Protein AF-A0A0G0R8H6-F1 (afdb_monomer_lite)

Sequence (328 aa):
MFNKKVIGTIIGGLLAAGTLPVVPQEMELLFSYSRPCVIQESGATTTIPSPNEYQPTQCSPDGNAYISVFKDSNGNKVYVEISEERYKLMGEEGGYKLNPSKNEYQTLFEAFVLEANALSVTGSTGATSGGAATSLTYSHTTASGDDLVVVEIGADTVTGITFNGAAFTEAISTVTTFRSGIWYKISPFIGTANVVVSQSSTWAITSGATNYSGADITTPIGVTAVAEASEDITLNGTTAGNIITAVARNANSATTLSFGVGQTERWNQNSAGTGQNRSGGSTKAAGGNITMDQTFSLNDNPSAAGAEIKAAAAVAVPQKPTPILEFN

pLDDT: mean 81.76, std 20.52, range [24.73, 98.88]

Radius of gyration: 28.15 Å; chains: 1; bounding box: 64×44×81 Å

Structure (mmCIF, N/CA/C/O backbone):
data_AF-A0A0G0R8H6-F1
#
_entry.id   AF-A0A0G0R8H6-F1
#
loop_
_atom_site.group_PDB
_atom_site.id
_atom_site.type_symbol
_atom_site.label_atom_id
_atom_site.label_alt_id
_atom_site.label_comp_id
_atom_site.label_asym_id
_atom_site.label_entity_id
_atom_site.label_seq_id
_atom_site.pdbx_PDB_ins_code
_atom_site.Cartn_x
_atom_site.Cartn_y
_atom_site.Cartn_z
_atom_site.occupancy
_atom_site.B_iso_or_equiv
_atom_site.auth_seq_id
_atom_site.auth_comp_id
_atom_site.auth_asym_id
_atom_site.auth_atom_id
_atom_site.pdbx_PDB_model_num
ATOM 1 N N . MET A 1 1 ? -22.116 21.290 56.785 1.00 36.56 1 MET A N 1
ATOM 2 C CA . MET A 1 1 ? -22.761 20.502 55.716 1.00 36.56 1 MET A CA 1
ATOM 3 C C . MET A 1 1 ? -21.705 20.226 54.663 1.00 36.56 1 MET A C 1
ATOM 5 O O . MET A 1 1 ? -21.280 21.159 54.000 1.00 36.56 1 MET A O 1
ATOM 9 N N . PHE A 1 2 ? -21.188 18.998 54.608 1.00 27.25 2 PHE A N 1
ATOM 10 C CA . PHE A 1 2 ? -20.224 18.583 53.589 1.00 27.25 2 PHE A CA 1
ATOM 11 C C . PHE A 1 2 ? -21.007 18.003 52.409 1.00 27.25 2 PHE A C 1
ATOM 13 O O . PHE A 1 2 ? -21.573 16.921 52.539 1.00 27.25 2 PHE A O 1
ATOM 20 N N . ASN A 1 3 ? -21.048 18.711 51.279 1.00 24.73 3 ASN A N 1
ATOM 21 C CA . ASN A 1 3 ? -21.517 18.129 50.023 1.00 24.73 3 ASN A CA 1
ATOM 22 C C . ASN A 1 3 ? -20.402 17.234 49.479 1.00 24.73 3 ASN A C 1
ATOM 24 O O . ASN A 1 3 ? -19.399 17.717 48.953 1.00 24.73 3 ASN A O 1
ATOM 28 N N . LYS A 1 4 ? -20.555 15.922 49.669 1.00 30.25 4 LYS A N 1
ATOM 29 C CA . LYS A 1 4 ? -19.721 14.917 49.011 1.00 30.25 4 LYS A CA 1
ATOM 30 C C . LYS A 1 4 ? -20.176 14.820 47.553 1.00 30.25 4 LYS A C 1
ATOM 32 O O . LYS A 1 4 ? -21.307 14.441 47.277 1.00 30.25 4 LYS A O 1
ATOM 37 N N . LYS A 1 5 ? -19.283 15.220 46.653 1.00 33.25 5 LYS A N 1
ATOM 38 C CA . LYS A 1 5 ? -19.429 15.202 45.196 1.00 33.25 5 LYS A CA 1
ATOM 39 C C . LYS A 1 5 ? -19.056 13.802 44.690 1.00 33.25 5 LYS A C 1
ATOM 41 O O . LYS A 1 5 ? -17.964 13.334 45.015 1.00 33.25 5 LYS A O 1
ATOM 46 N N . VAL A 1 6 ? -19.949 13.123 43.969 1.00 35.47 6 VAL A N 1
ATOM 47 C CA . VAL A 1 6 ? -19.752 11.734 43.509 1.00 35.47 6 VAL A CA 1
ATOM 48 C C . VAL A 1 6 ? -19.461 11.735 42.010 1.00 35.47 6 VAL A C 1
ATOM 50 O O . VAL A 1 6 ? -20.290 12.154 41.212 1.00 35.47 6 VAL A O 1
ATOM 53 N N . ILE A 1 7 ? -18.269 11.267 41.637 1.00 32.47 7 ILE A N 1
ATOM 54 C CA . ILE A 1 7 ? -17.819 11.113 40.249 1.00 32.47 7 ILE A CA 1
ATOM 55 C C . ILE A 1 7 ? -18.012 9.642 39.866 1.00 32.47 7 ILE A C 1
ATOM 57 O O . ILE A 1 7 ? -17.352 8.773 40.434 1.00 32.47 7 ILE A O 1
ATOM 61 N N . GLY A 1 8 ? -18.898 9.350 38.913 1.00 37.84 8 GLY A N 1
ATOM 62 C CA . GLY A 1 8 ? -18.980 8.024 38.295 1.00 37.84 8 GLY A CA 1
ATOM 63 C C . GLY A 1 8 ? -17.829 7.822 37.306 1.00 37.84 8 GLY A C 1
ATOM 64 O O . GLY A 1 8 ? -17.608 8.668 36.443 1.00 37.84 8 GLY A O 1
ATOM 65 N N . THR A 1 9 ? -17.091 6.719 37.428 1.00 36.50 9 THR A N 1
ATOM 66 C CA . THR A 1 9 ? -16.051 6.307 36.471 1.00 36.50 9 THR A CA 1
ATOM 67 C C . THR A 1 9 ? -16.547 5.066 35.732 1.00 36.50 9 THR A C 1
ATOM 69 O O . THR A 1 9 ? -16.901 4.090 36.381 1.00 36.50 9 THR A O 1
ATOM 72 N N . ILE A 1 10 ? -16.579 5.089 34.396 1.00 42.50 10 ILE A N 1
ATOM 73 C CA . ILE A 1 10 ? -16.875 3.905 33.571 1.00 42.50 10 ILE A CA 1
ATOM 74 C C . ILE A 1 10 ? -15.579 3.473 32.881 1.00 42.50 10 ILE A C 1
ATOM 76 O O . ILE A 1 10 ? -14.916 4.295 32.245 1.00 42.50 10 ILE A O 1
ATOM 80 N N . ILE A 1 11 ? -15.219 2.193 33.012 1.00 42.12 11 ILE A N 1
ATOM 81 C CA . ILE A 1 11 ? -14.044 1.574 32.383 1.00 42.12 11 ILE A CA 1
ATOM 82 C C . ILE A 1 11 ? -14.543 0.476 31.436 1.00 42.12 11 ILE A C 1
ATOM 84 O O . ILE A 1 11 ? -15.304 -0.401 31.835 1.00 42.12 11 ILE A O 1
ATOM 88 N N . GLY A 1 12 ? -14.158 0.559 30.159 1.00 38.88 12 GLY A N 1
ATOM 89 C CA . GLY A 1 12 ? -14.636 -0.341 29.107 1.00 38.88 12 GLY A CA 1
ATOM 90 C C . GLY A 1 12 ? -14.111 -1.771 29.261 1.00 38.88 12 GLY A C 1
ATOM 91 O O . GLY A 1 12 ? -12.902 -1.992 29.272 1.00 38.88 12 GLY A O 1
ATOM 92 N N . GLY A 1 13 ? -15.025 -2.739 29.341 1.00 36.59 13 GLY A N 1
ATOM 93 C CA . GLY A 1 13 ? -14.719 -4.162 29.201 1.00 36.59 13 GLY A CA 1
ATOM 94 C C . GLY A 1 13 ? -14.459 -4.552 27.741 1.00 36.59 13 GLY A C 1
ATOM 95 O O . GLY A 1 13 ? -15.051 -3.996 26.817 1.00 36.59 13 GLY A O 1
ATOM 96 N N . LEU A 1 14 ? -13.563 -5.521 27.545 1.00 35.56 14 LEU A N 1
ATOM 97 C CA . LEU A 1 14 ? -13.155 -6.062 26.248 1.00 35.56 14 LEU A CA 1
ATOM 98 C C . LEU A 1 14 ? -14.357 -6.719 25.533 1.00 35.56 14 LEU A C 1
ATOM 100 O O . LEU A 1 14 ? -14.879 -7.731 25.999 1.00 35.56 14 LEU A O 1
ATOM 104 N N . LEU A 1 15 ? -14.803 -6.151 24.409 1.00 40.47 15 LEU A N 1
ATOM 105 C CA . LEU A 1 15 ? -15.852 -6.739 23.569 1.00 40.47 15 LEU A CA 1
ATOM 106 C C . LEU A 1 15 ? -15.267 -7.864 22.703 1.00 40.47 15 LEU A C 1
ATOM 108 O O . LEU A 1 15 ? -14.222 -7.699 22.073 1.00 40.47 15 LEU A O 1
ATOM 112 N N . ALA A 1 16 ? -15.953 -9.008 22.661 1.00 35.75 16 ALA A N 1
ATOM 113 C CA . ALA A 1 16 ? -15.611 -10.113 21.772 1.00 35.75 16 ALA A CA 1
ATOM 114 C C . ALA A 1 16 ? -15.763 -9.682 20.302 1.00 35.75 16 ALA A C 1
ATOM 116 O O . ALA A 1 16 ? -16.779 -9.107 19.910 1.00 35.75 16 ALA A O 1
ATOM 117 N N . ALA A 1 17 ? -14.745 -9.964 19.489 1.00 32.03 17 ALA A N 1
ATOM 118 C CA . ALA A 1 17 ? -14.740 -9.666 18.062 1.00 32.03 17 ALA A CA 1
ATOM 119 C C . ALA A 1 17 ? -15.884 -10.412 17.351 1.00 32.03 17 ALA A C 1
ATOM 121 O O . ALA A 1 17 ? -15.926 -11.641 17.376 1.00 32.03 17 ALA A O 1
ATOM 122 N N . GLY A 1 18 ? -16.806 -9.691 16.705 1.00 32.75 18 GLY A N 1
ATOM 123 C CA . GLY A 1 18 ? -17.808 -10.337 15.850 1.00 32.75 18 GLY A CA 1
ATOM 124 C C . GLY A 1 18 ? -18.908 -9.440 15.297 1.00 32.75 18 GLY A C 1
ATOM 125 O O . GLY A 1 18 ? -19.238 -9.553 14.123 1.00 32.75 18 GLY A O 1
ATOM 126 N N . THR A 1 19 ? -19.444 -8.509 16.080 1.00 35.6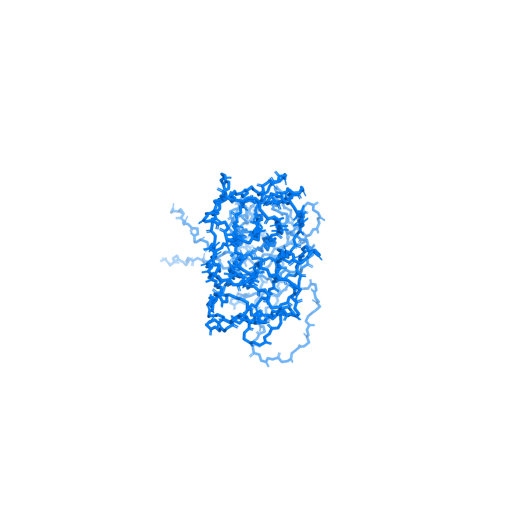6 19 THR A N 1
ATOM 127 C CA . THR A 1 19 ? -20.478 -7.568 15.619 1.00 35.66 19 THR A CA 1
ATOM 128 C C . THR A 1 19 ? -20.391 -6.294 16.447 1.00 35.66 19 THR A C 1
ATOM 130 O O . THR A 1 19 ? -20.416 -6.360 17.675 1.00 35.66 19 THR A O 1
ATOM 133 N N . LEU A 1 20 ? -20.251 -5.144 15.781 1.00 42.16 20 LEU A N 1
ATOM 134 C CA . LEU A 1 20 ? -20.192 -3.830 16.426 1.00 42.16 20 LEU A CA 1
ATOM 135 C C . LEU A 1 20 ? -21.445 -3.605 17.297 1.00 42.16 20 LEU A C 1
ATOM 137 O O . LEU A 1 20 ? -22.536 -3.991 16.867 1.00 42.16 20 LEU A O 1
ATOM 141 N N . PRO A 1 21 ? -21.342 -2.944 18.465 1.00 40.75 21 PRO A N 1
ATOM 142 C CA . PRO A 1 21 ? -22.521 -2.399 19.117 1.00 40.75 21 PRO A CA 1
ATOM 143 C C . PRO A 1 21 ? -23.105 -1.334 18.182 1.00 40.75 21 PRO A C 1
ATOM 145 O O . PRO A 1 21 ? -22.504 -0.286 17.952 1.00 40.75 21 PRO A O 1
ATOM 148 N N . VAL A 1 22 ? -24.260 -1.633 17.585 1.00 41.75 22 VAL A N 1
ATOM 149 C CA . VAL A 1 22 ? -25.093 -0.627 16.918 1.00 41.75 22 VAL A CA 1
ATOM 150 C C . VAL A 1 22 ? -25.291 0.491 17.933 1.00 41.75 22 VAL A C 1
ATOM 152 O O . VAL A 1 22 ? -25.641 0.184 19.062 1.00 41.75 22 VAL A O 1
ATOM 155 N N . VAL A 1 23 ? -25.051 1.758 17.581 1.00 47.84 23 VAL A N 1
ATOM 156 C CA . VAL A 1 23 ? -25.445 2.888 18.440 1.00 47.84 23 VAL A CA 1
ATOM 157 C C . VAL A 1 23 ? -26.975 2.875 18.488 1.00 47.84 23 VAL A C 1
ATOM 159 O O . VAL A 1 23 ? -27.601 3.229 17.483 1.00 47.84 23 VAL A O 1
ATOM 162 N N . PRO A 1 24 ? -27.632 2.409 19.569 1.00 49.59 24 PRO A N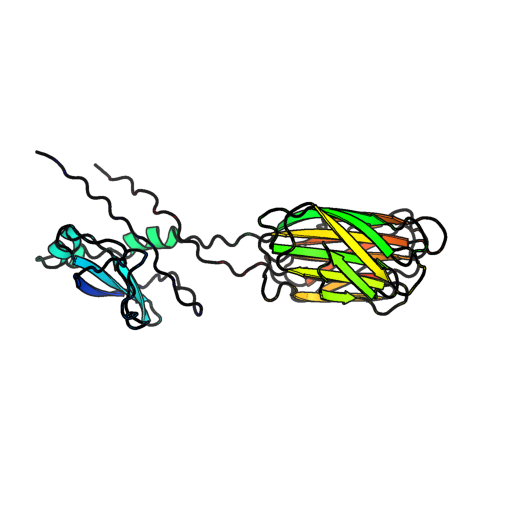 1
ATOM 163 C CA . PRO A 1 24 ? -29.051 2.142 19.496 1.00 49.59 24 PRO A CA 1
ATOM 164 C C . PRO A 1 24 ? -29.766 3.436 19.833 1.00 49.59 24 PRO A C 1
ATOM 166 O O . PRO A 1 24 ? -29.689 3.943 20.951 1.00 49.59 24 PRO A O 1
ATOM 169 N N . GLN A 1 25 ? -30.584 3.917 18.906 1.00 51.62 25 GLN A N 1
ATOM 170 C CA . GLN A 1 25 ? -31.693 4.777 19.301 1.00 51.62 25 GLN A CA 1
ATOM 171 C C . GLN A 1 25 ? -32.698 4.027 20.213 1.00 51.62 25 GLN A C 1
ATOM 173 O O . GLN A 1 25 ? -33.640 4.638 20.699 1.00 51.62 25 GLN A O 1
ATOM 178 N N . GLU A 1 26 ? -32.502 2.739 20.508 1.00 60.88 26 GLU A N 1
ATOM 179 C CA . GLU A 1 26 ? -33.429 1.882 21.251 1.00 60.88 26 GLU A CA 1
ATOM 180 C C . GLU A 1 26 ? -32.634 0.952 22.199 1.00 60.88 26 GLU A C 1
ATOM 182 O O . GLU A 1 26 ? -32.316 -0.181 21.838 1.00 60.88 26 GLU A O 1
ATOM 187 N N . MET A 1 27 ? -32.247 1.426 23.392 1.00 69.56 27 MET A N 1
ATOM 188 C CA . MET A 1 27 ? -31.786 0.543 24.477 1.00 69.56 27 MET A CA 1
ATOM 189 C C . MET A 1 27 ? -32.866 0.412 25.544 1.00 69.56 27 MET A C 1
ATOM 191 O O . MET A 1 27 ? -33.400 1.414 26.016 1.00 69.56 27 MET A O 1
ATOM 195 N N . GLU A 1 28 ? -33.155 -0.823 25.946 1.00 80.12 28 GLU A N 1
ATOM 196 C CA . GLU A 1 28 ? -34.107 -1.139 27.012 1.00 80.12 28 GLU A CA 1
ATOM 197 C C . GLU A 1 28 ? -33.339 -1.649 28.235 1.00 80.12 28 GLU A C 1
ATOM 199 O O . GLU A 1 28 ? -32.592 -2.626 28.140 1.00 80.12 28 GLU A O 1
ATOM 204 N N . LEU A 1 29 ? -33.518 -0.998 29.389 1.00 81.69 29 LEU A N 1
ATOM 205 C CA . LEU A 1 29 ? -33.014 -1.528 30.655 1.00 81.69 29 LEU A CA 1
ATOM 206 C C . LEU A 1 29 ? -33.752 -2.833 30.965 1.00 81.69 29 LEU A C 1
ATOM 208 O O . LEU A 1 29 ? -34.969 -2.836 31.125 1.00 81.69 29 LEU A O 1
ATOM 212 N N . LEU A 1 30 ? -33.006 -3.926 31.091 1.00 83.94 30 LEU A N 1
ATOM 213 C CA . LEU A 1 30 ? -33.552 -5.219 31.485 1.00 83.94 30 LEU A CA 1
ATOM 214 C C . LEU A 1 30 ? -33.703 -5.312 32.999 1.00 83.94 30 LEU A C 1
ATOM 216 O O . LEU A 1 30 ? -34.778 -5.611 33.510 1.00 83.94 30 LEU A O 1
ATOM 220 N N . PHE A 1 31 ? -32.602 -5.101 33.712 1.00 85.50 31 PHE A N 1
ATOM 221 C CA . PHE A 1 31 ? -32.540 -5.171 35.165 1.00 85.50 31 PHE A CA 1
ATOM 222 C C . PHE A 1 31 ? -31.247 -4.532 35.663 1.00 85.50 31 PHE A C 1
ATOM 224 O O . PHE A 1 31 ? -30.281 -4.376 34.913 1.00 85.50 31 PHE A O 1
ATOM 231 N N . SER A 1 32 ? -31.220 -4.234 36.957 1.00 85.12 32 SER A N 1
ATOM 232 C CA . SER A 1 32 ? -30.003 -3.880 37.677 1.00 85.12 32 SER A CA 1
ATOM 233 C C . SER A 1 32 ? -29.812 -4.840 38.837 1.00 85.12 32 SER A C 1
ATOM 235 O O . SER A 1 32 ? -30.785 -5.332 39.408 1.00 85.12 32 SER A O 1
ATOM 237 N N . TYR A 1 33 ? -28.563 -5.123 39.178 1.00 86.50 33 TYR A N 1
ATOM 238 C CA . TYR A 1 33 ? -28.228 -6.018 40.276 1.00 86.50 33 TYR A CA 1
ATOM 239 C C . TYR A 1 33 ? -26.951 -5.567 40.980 1.00 86.50 33 TYR A C 1
ATOM 241 O O . TYR A 1 33 ? -26.092 -4.913 40.386 1.00 86.50 33 TYR A O 1
ATOM 249 N N . SER A 1 34 ? -26.828 -5.945 42.250 1.00 89.81 34 SER A N 1
ATOM 250 C CA . SER A 1 34 ? -25.566 -5.901 42.977 1.00 89.81 34 SER A CA 1
ATOM 251 C C . SER A 1 34 ? -24.954 -7.298 43.047 1.00 89.81 34 SER A C 1
ATOM 253 O O . SER A 1 34 ? -25.663 -8.307 43.102 1.00 89.81 34 SER A O 1
ATOM 255 N N . ARG A 1 35 ? -23.625 -7.373 43.040 1.00 87.69 35 ARG A N 1
ATOM 256 C CA . ARG A 1 35 ? -22.889 -8.609 43.330 1.00 87.69 35 ARG A CA 1
ATOM 257 C C . ARG A 1 35 ? -21.629 -8.309 44.133 1.00 87.69 35 ARG A C 1
ATOM 259 O O . ARG A 1 35 ? -21.076 -7.222 43.959 1.00 87.69 35 ARG A O 1
ATOM 266 N N . PRO A 1 36 ? -21.123 -9.272 44.924 1.00 89.31 36 PRO A N 1
ATOM 267 C CA . PRO A 1 36 ? -19.799 -9.163 45.514 1.00 89.31 36 PRO A CA 1
ATOM 268 C C . PRO A 1 36 ? -18.761 -8.869 44.433 1.00 89.31 36 PRO A C 1
ATOM 270 O O . PRO A 1 36 ? -18.724 -9.507 43.372 1.00 89.31 36 PRO A O 1
ATOM 273 N N . CYS A 1 37 ? -17.949 -7.860 44.694 1.00 82.94 37 CYS A N 1
ATOM 274 C CA . CYS A 1 37 ? -16.909 -7.419 43.795 1.00 82.94 37 CYS A CA 1
ATOM 275 C C . CYS A 1 37 ? -15.635 -8.211 44.092 1.00 82.94 37 CYS A C 1
ATOM 277 O O . CYS A 1 37 ? -15.153 -8.247 45.222 1.00 82.94 37 CYS A O 1
ATOM 279 N N . VAL A 1 38 ? -15.099 -8.869 43.068 1.00 78.62 38 VAL A N 1
ATOM 280 C CA . VAL A 1 38 ? -13.813 -9.562 43.139 1.00 78.62 38 VAL A CA 1
ATOM 281 C C . VAL A 1 38 ? -12.930 -8.902 42.097 1.00 78.62 38 VAL A C 1
ATOM 283 O O . VAL A 1 38 ? -12.995 -9.252 40.921 1.00 78.62 38 VAL A O 1
ATOM 286 N N . ILE A 1 39 ? -12.150 -7.902 42.509 1.00 67.94 39 ILE A N 1
ATOM 287 C CA . ILE A 1 39 ? -11.125 -7.342 41.627 1.00 67.94 39 ILE A CA 1
ATOM 288 C C . ILE A 1 39 ? -10.033 -8.400 41.539 1.00 67.94 39 ILE A C 1
ATOM 290 O O . ILE A 1 39 ? -9.460 -8.781 42.561 1.00 67.94 39 ILE A O 1
ATOM 294 N N . GLN A 1 40 ? -9.762 -8.917 40.342 1.00 60.09 40 GLN A N 1
ATOM 295 C CA . GLN A 1 40 ? -8.597 -9.771 40.166 1.00 60.09 40 GLN A CA 1
ATOM 296 C C . GLN A 1 40 ? -7.345 -8.912 40.345 1.00 60.09 40 GLN A C 1
ATOM 298 O O . GLN A 1 40 ? -6.973 -8.138 39.465 1.00 60.09 40 GLN A O 1
ATOM 303 N N . GLU A 1 41 ? -6.700 -9.034 41.504 1.00 55.25 41 GLU A N 1
ATOM 304 C CA . GLU A 1 41 ? -5.354 -8.509 41.677 1.00 55.25 41 GLU A CA 1
ATOM 305 C C . GLU A 1 41 ? -4.418 -9.231 40.703 1.00 55.25 41 GLU A C 1
ATOM 307 O O . GLU A 1 41 ? -4.427 -10.462 40.586 1.00 55.25 41 GLU A O 1
ATOM 312 N N . SER A 1 42 ? -3.620 -8.445 39.980 1.00 44.22 42 SER A N 1
ATOM 313 C CA . SER A 1 42 ? -2.617 -8.919 39.027 1.00 44.22 42 SER A CA 1
ATOM 314 C C . SER A 1 42 ? -1.652 -9.904 39.707 1.00 44.22 42 SER A C 1
ATOM 316 O O . SER A 1 42 ? -0.671 -9.486 40.318 1.00 44.22 42 SER A O 1
ATOM 318 N N . GLY A 1 43 ? -1.918 -11.210 39.593 1.00 48.75 43 GLY A N 1
ATOM 319 C CA . GLY A 1 43 ? -1.046 -12.278 40.101 1.00 48.75 43 GLY A CA 1
ATOM 320 C C . GLY A 1 43 ? -1.744 -13.489 40.732 1.00 48.75 43 GLY A C 1
ATOM 321 O O . GLY A 1 43 ? -1.085 -14.506 40.944 1.00 48.75 43 GLY A O 1
ATOM 322 N N . ALA A 1 44 ? -3.052 -13.437 41.012 1.00 48.59 44 ALA A N 1
ATOM 323 C CA . ALA A 1 44 ? -3.764 -14.553 41.643 1.00 48.59 44 ALA A CA 1
ATOM 324 C C . ALA A 1 44 ? -4.321 -15.557 40.613 1.00 48.59 44 ALA A C 1
ATOM 326 O O . ALA A 1 44 ? -5.201 -15.238 39.814 1.00 48.59 44 ALA A O 1
ATOM 327 N N . THR A 1 45 ? -3.848 -16.806 40.656 1.00 42.72 45 THR A N 1
ATOM 328 C CA . THR A 1 45 ? -4.398 -17.922 39.869 1.00 42.72 45 THR A CA 1
ATOM 329 C C . THR A 1 45 ? -5.725 -18.366 40.477 1.00 42.72 45 THR A C 1
ATOM 331 O O . THR A 1 45 ? -5.769 -19.107 41.454 1.00 42.72 45 THR A O 1
ATOM 334 N N . THR A 1 46 ? -6.829 -17.904 39.898 1.00 46.25 46 THR A N 1
ATOM 335 C CA . THR A 1 46 ? -8.178 -18.368 40.239 1.00 46.25 46 THR A CA 1
ATOM 336 C C . THR A 1 46 ? -8.916 -18.815 38.986 1.00 46.25 46 THR A C 1
ATOM 338 O O . THR A 1 46 ? -8.611 -18.389 37.872 1.00 46.25 46 THR A O 1
ATOM 341 N N . THR A 1 47 ? -9.854 -19.742 39.184 1.00 42.28 47 THR A N 1
ATOM 342 C CA . THR A 1 47 ? -10.785 -20.256 38.176 1.00 42.28 47 THR A CA 1
ATOM 343 C C . THR A 1 47 ? -11.359 -19.122 37.341 1.00 42.28 47 THR A C 1
ATOM 345 O O . THR A 1 47 ? -12.006 -18.224 37.877 1.00 42.28 47 THR A O 1
ATOM 348 N N . ILE A 1 48 ? -11.111 -19.185 36.034 1.00 38.81 48 ILE A N 1
ATOM 349 C CA . ILE A 1 48 ? -11.611 -18.228 35.052 1.00 38.81 48 ILE A CA 1
ATOM 350 C C . ILE A 1 48 ? -13.147 -18.244 35.138 1.00 38.81 48 ILE A C 1
ATOM 352 O O . ILE A 1 48 ? -13.738 -19.317 34.971 1.00 38.81 48 ILE A O 1
ATOM 356 N N . PRO A 1 49 ? -13.805 -17.112 35.445 1.00 47.66 49 PRO A N 1
ATOM 357 C CA . PRO A 1 49 ? -15.259 -17.038 35.411 1.00 47.66 49 PRO A CA 1
ATOM 358 C C . PRO A 1 49 ? -15.763 -17.388 34.007 1.00 47.66 49 PRO A C 1
ATOM 360 O O . PRO A 1 49 ? -15.062 -17.195 33.013 1.00 47.66 49 PRO A O 1
ATOM 363 N N . SER A 1 50 ? -16.975 -17.939 33.929 1.00 44.06 50 SER A N 1
ATOM 364 C CA . SER A 1 50 ? -17.607 -18.295 32.655 1.00 44.06 50 SER A CA 1
ATOM 365 C C . SER A 1 50 ? -17.491 -17.127 31.658 1.00 44.06 50 SER A C 1
ATOM 367 O O . SER A 1 50 ? -17.759 -15.990 32.051 1.00 44.06 50 SER A O 1
ATOM 369 N N . PRO A 1 51 ? -17.132 -17.371 30.381 1.00 44.38 51 PRO A N 1
ATOM 370 C CA . PRO A 1 51 ? -16.843 -16.324 29.390 1.00 44.38 51 PRO A CA 1
ATOM 371 C C . PRO A 1 51 ? -18.001 -15.348 29.106 1.00 44.38 51 PRO A C 1
ATOM 373 O O . PRO A 1 51 ? -17.816 -14.375 28.384 1.00 44.38 51 PRO A O 1
ATOM 376 N N . ASN A 1 52 ? -19.179 -15.574 29.691 1.00 56.47 52 ASN A N 1
ATOM 377 C CA . ASN A 1 52 ? -20.371 -14.745 29.525 1.00 56.47 52 ASN A CA 1
ATOM 378 C C . ASN A 1 52 ? -20.665 -13.830 30.728 1.00 56.47 52 ASN A C 1
ATOM 380 O O . ASN A 1 52 ? -21.733 -13.217 30.773 1.00 56.47 52 ASN A O 1
ATOM 384 N N . GLU A 1 53 ? -19.780 -13.761 31.725 1.00 68.44 53 GLU A N 1
ATOM 385 C CA . GLU A 1 53 ? -20.019 -12.982 32.939 1.00 68.44 53 GLU A CA 1
ATOM 386 C C . GLU A 1 53 ? -19.157 -11.712 32.988 1.00 68.44 53 GLU A C 1
ATOM 388 O O . GLU A 1 53 ? -17.930 -11.781 33.091 1.00 68.44 53 GLU A O 1
ATOM 393 N N . TYR A 1 54 ? -19.814 -10.544 32.945 1.00 75.44 54 TYR A N 1
ATOM 394 C CA . TYR A 1 54 ? -19.169 -9.236 33.090 1.00 75.44 54 TYR A CA 1
ATOM 395 C C . TYR A 1 54 ? -18.350 -9.174 34.391 1.00 75.44 54 TYR A C 1
ATOM 397 O O . TYR A 1 54 ? -18.830 -9.571 35.461 1.00 75.44 54 TYR A O 1
ATOM 405 N N . GLN A 1 55 ? -17.112 -8.688 34.291 1.00 79.81 55 GLN A N 1
ATOM 406 C CA . GLN A 1 55 ? -16.216 -8.495 35.429 1.00 79.81 55 GLN A CA 1
ATOM 407 C C . GLN A 1 55 ? -16.220 -7.017 35.828 1.00 79.81 55 GLN A C 1
ATOM 409 O O . GLN A 1 55 ? -15.821 -6.188 35.010 1.00 79.81 55 GLN A O 1
ATOM 414 N N . PRO A 1 56 ? -16.663 -6.678 37.053 1.00 78.56 56 PRO A N 1
ATOM 415 C CA . PRO A 1 56 ? -16.612 -5.312 37.543 1.00 78.56 56 PRO A CA 1
ATOM 416 C C . PRO A 1 56 ? -15.188 -4.768 37.567 1.00 78.56 56 PRO A C 1
ATOM 418 O O . PRO A 1 56 ? -14.246 -5.475 37.928 1.00 78.56 56 PRO A O 1
ATOM 421 N N . THR A 1 57 ? -15.053 -3.493 37.240 1.00 73.12 57 THR A N 1
ATOM 422 C CA . THR A 1 57 ? -13.785 -2.763 37.247 1.00 73.12 57 THR A CA 1
ATOM 423 C C . THR A 1 57 ? -13.588 -1.965 38.529 1.00 73.12 57 THR A C 1
ATOM 425 O O . THR A 1 57 ? -12.447 -1.693 38.905 1.00 73.12 57 THR A O 1
ATOM 428 N N . GLN A 1 58 ? -14.674 -1.622 39.230 1.00 76.81 58 GLN A N 1
ATOM 429 C CA . GLN A 1 58 ? -14.623 -0.934 40.514 1.00 76.81 58 GLN A CA 1
ATOM 430 C C . GLN A 1 58 ? -15.519 -1.608 41.553 1.00 76.81 58 GLN A C 1
ATOM 432 O O . GLN A 1 58 ? -16.594 -2.128 41.251 1.00 76.81 58 GLN A O 1
ATOM 437 N N . CYS A 1 59 ? -15.069 -1.566 42.808 1.00 81.75 59 CYS A N 1
ATOM 438 C CA . CYS A 1 59 ? -15.895 -1.928 43.950 1.00 81.75 59 CYS A CA 1
ATOM 439 C C . CYS A 1 59 ? -16.345 -0.668 44.677 1.00 81.75 59 CYS A C 1
ATOM 441 O O . CYS A 1 59 ? -15.561 0.256 44.907 1.00 81.75 59 CYS A O 1
ATOM 443 N N . SER A 1 60 ? -17.598 -0.677 45.103 1.00 85.00 60 SER A N 1
ATOM 444 C CA . SER A 1 60 ? -18.098 0.243 46.110 1.00 85.00 60 SER A CA 1
ATOM 445 C C . SER A 1 60 ? -17.444 -0.050 47.477 1.00 85.00 60 SER A C 1
ATOM 447 O O . SER A 1 60 ? -16.954 -1.164 47.702 1.00 85.00 60 SER A O 1
ATOM 449 N N . PRO A 1 61 ? -17.413 0.922 48.413 1.00 87.56 61 PRO A N 1
ATOM 450 C CA . PRO A 1 61 ? -16.876 0.729 49.763 1.00 87.56 61 PRO A CA 1
ATOM 451 C C . PRO A 1 61 ? -17.491 -0.439 50.548 1.00 87.56 61 PRO A C 1
ATOM 453 O O . PRO A 1 61 ? -16.867 -0.944 51.477 1.00 87.56 61 PRO A O 1
ATOM 456 N N . ASP A 1 62 ? -18.700 -0.869 50.185 1.00 88.69 62 ASP A N 1
ATOM 457 C CA . ASP A 1 62 ? -19.387 -2.030 50.761 1.00 88.69 62 ASP A CA 1
ATOM 458 C C . ASP A 1 62 ? -18.914 -3.384 50.192 1.00 88.69 62 ASP A C 1
ATOM 460 O O . ASP A 1 62 ? -19.425 -4.434 50.582 1.00 88.69 62 ASP A O 1
ATOM 464 N N . GLY A 1 63 ? -17.943 -3.374 49.274 1.00 88.88 63 GLY A N 1
ATOM 465 C CA . GLY A 1 63 ? -17.399 -4.571 48.637 1.00 88.88 63 GLY A CA 1
ATOM 466 C C . GLY A 1 63 ? -18.265 -5.131 47.508 1.00 88.88 63 GLY A C 1
ATOM 467 O O . GLY A 1 63 ? -17.984 -6.229 47.030 1.00 88.88 63 GLY A O 1
ATOM 468 N N . ASN A 1 64 ? -19.293 -4.407 47.057 1.00 88.94 64 ASN A N 1
ATOM 469 C CA . ASN A 1 64 ? -20.133 -4.815 45.933 1.00 88.94 64 ASN A CA 1
ATOM 470 C C . ASN A 1 64 ? -19.845 -4.005 44.666 1.00 88.94 64 ASN A C 1
ATOM 472 O O . ASN A 1 64 ? -19.304 -2.903 44.700 1.00 88.94 64 ASN A O 1
ATOM 476 N N . ALA A 1 65 ? -20.237 -4.568 43.530 1.00 86.56 65 ALA A N 1
ATOM 477 C CA . ALA A 1 65 ? -20.379 -3.865 42.268 1.00 86.56 65 ALA A CA 1
ATOM 478 C C . ALA A 1 65 ? -21.863 -3.777 41.915 1.00 86.56 65 ALA A C 1
ATOM 480 O O . ALA A 1 65 ? -22.608 -4.741 42.113 1.00 86.56 65 ALA A O 1
ATOM 481 N N . TYR A 1 66 ? -22.274 -2.633 41.378 1.00 85.38 66 TYR A N 1
ATOM 482 C CA . TYR A 1 66 ? -23.655 -2.343 41.014 1.00 85.38 66 TYR A CA 1
ATOM 483 C C . TYR A 1 66 ? -23.742 -2.179 39.505 1.00 85.38 66 TYR A C 1
ATOM 485 O O . TYR A 1 66 ? -23.070 -1.325 38.934 1.00 85.38 66 TYR A O 1
ATOM 493 N N . ILE A 1 67 ? -24.530 -3.027 38.851 1.00 85.50 67 ILE A N 1
ATOM 494 C CA . ILE A 1 67 ? -24.517 -3.172 37.396 1.00 85.50 67 ILE A CA 1
ATOM 495 C C . ILE A 1 67 ? -25.940 -3.035 36.868 1.00 85.50 67 ILE A C 1
ATOM 497 O O . ILE A 1 67 ? -26.849 -3.715 37.340 1.00 85.50 67 ILE A O 1
ATOM 501 N N . SER A 1 68 ? -26.119 -2.196 35.854 1.00 84.31 68 SER A N 1
ATOM 502 C CA . SER A 1 68 ? -27.324 -2.133 35.026 1.00 84.31 68 SER A CA 1
ATOM 503 C C . SER A 1 68 ? -27.086 -2.859 33.707 1.00 84.31 68 SER A C 1
ATOM 505 O O . SER A 1 68 ? -26.054 -2.664 33.064 1.00 84.31 68 SER A O 1
ATOM 507 N N . VAL A 1 69 ? -28.039 -3.698 33.304 1.00 83.12 69 VAL A N 1
ATOM 508 C CA . VAL A 1 69 ? -27.989 -4.472 32.059 1.00 83.12 69 VAL A CA 1
ATOM 509 C C . VAL A 1 69 ? -29.017 -3.926 31.086 1.00 83.12 69 VAL A C 1
ATOM 511 O O . VAL A 1 69 ? -30.213 -3.934 31.371 1.00 83.12 69 VAL A O 1
ATOM 514 N N . PHE A 1 70 ? -28.558 -3.509 29.916 1.00 82.00 70 PHE A N 1
ATOM 515 C CA . PHE A 1 70 ? -29.392 -3.058 28.807 1.00 82.00 70 PHE A CA 1
ATOM 516 C C . PHE A 1 70 ? -29.416 -4.117 27.714 1.00 82.00 70 PHE A C 1
ATOM 518 O O . PHE A 1 70 ? -28.458 -4.877 27.582 1.00 82.00 70 PHE A O 1
ATOM 525 N N . LYS A 1 71 ? -30.487 -4.157 26.921 1.00 81.50 71 LYS A N 1
ATOM 526 C CA . LYS A 1 71 ? -30.485 -4.810 25.607 1.00 81.50 71 LYS A CA 1
ATOM 527 C C . LYS A 1 71 ? -30.600 -3.772 24.498 1.00 81.50 71 LYS A C 1
ATOM 529 O O . LYS A 1 71 ? -31.330 -2.793 24.655 1.00 81.50 71 LYS A O 1
ATOM 534 N N . ASP A 1 72 ? -29.907 -4.005 23.391 1.00 73.62 72 ASP A N 1
ATOM 535 C CA . ASP A 1 72 ? -30.138 -3.276 22.143 1.00 73.62 72 ASP A CA 1
ATOM 536 C C . ASP A 1 72 ? -31.326 -3.869 21.354 1.00 73.62 72 ASP A C 1
ATOM 538 O O . ASP A 1 72 ? -31.929 -4.877 21.744 1.00 73.62 72 ASP A O 1
ATOM 542 N N . SER A 1 73 ? -31.657 -3.252 20.217 1.00 75.06 73 SER A N 1
ATOM 543 C CA . SER A 1 73 ? -32.717 -3.710 19.306 1.00 75.06 73 SER A CA 1
ATOM 544 C C . SER A 1 73 ? -32.462 -5.088 18.679 1.00 75.06 73 SER A C 1
ATOM 546 O O . SER A 1 73 ? -33.399 -5.711 18.182 1.00 75.06 73 SER A O 1
ATOM 548 N N . ASN A 1 74 ? -31.223 -5.585 18.722 1.00 71.94 74 ASN A N 1
ATOM 549 C CA . ASN A 1 74 ? -30.832 -6.911 18.247 1.00 71.94 74 ASN A CA 1
ATOM 550 C C . ASN A 1 74 ? -30.796 -7.956 19.381 1.00 71.94 74 ASN A C 1
ATOM 552 O O . ASN A 1 74 ? -30.526 -9.129 19.128 1.00 71.94 74 ASN A O 1
ATOM 556 N N . GLY A 1 75 ? -31.074 -7.554 20.627 1.00 80.00 75 GLY A N 1
ATOM 557 C CA . GLY A 1 75 ? -31.033 -8.414 21.809 1.00 80.00 75 GLY A CA 1
ATOM 558 C C . GLY A 1 75 ? -29.645 -8.582 22.441 1.00 80.00 75 GLY A C 1
ATOM 559 O O . GLY A 1 75 ? -29.510 -9.375 23.378 1.00 80.00 75 GLY A O 1
ATOM 560 N N . ASN A 1 76 ? -28.624 -7.851 21.983 1.00 76.44 76 ASN A N 1
ATOM 561 C CA . ASN A 1 76 ? -27.292 -7.871 22.589 1.00 76.44 76 ASN A CA 1
ATOM 562 C C . ASN A 1 76 ? -27.310 -7.146 23.934 1.00 76.44 76 ASN A C 1
ATOM 564 O O . ASN A 1 76 ? -27.942 -6.100 24.069 1.00 76.44 76 ASN A O 1
ATOM 568 N N . LYS A 1 77 ? -26.588 -7.683 24.925 1.00 80.19 77 LYS A N 1
ATOM 569 C CA . LYS A 1 77 ? -26.531 -7.106 26.272 1.00 80.19 77 LYS A CA 1
ATOM 570 C C . LYS A 1 77 ? -25.366 -6.136 26.433 1.00 80.19 77 LYS A C 1
ATOM 572 O O . LYS A 1 77 ? -24.236 -6.468 26.088 1.00 80.19 77 LYS A O 1
ATOM 577 N N . VAL A 1 78 ? -25.638 -4.989 27.049 1.00 78.25 78 VAL A N 1
ATOM 578 C CA . VAL A 1 78 ? -24.636 -4.004 27.473 1.00 78.25 78 VAL A CA 1
ATOM 579 C C . VAL A 1 78 ? -24.681 -3.875 28.991 1.00 78.25 78 VAL A C 1
ATOM 581 O O . VAL A 1 78 ? -25.754 -3.724 29.572 1.00 78.25 78 VAL A O 1
ATOM 584 N N . TYR A 1 79 ? -23.518 -3.931 29.633 1.00 81.69 79 TYR A N 1
ATOM 585 C CA . TYR A 1 79 ? -23.371 -3.850 31.085 1.00 81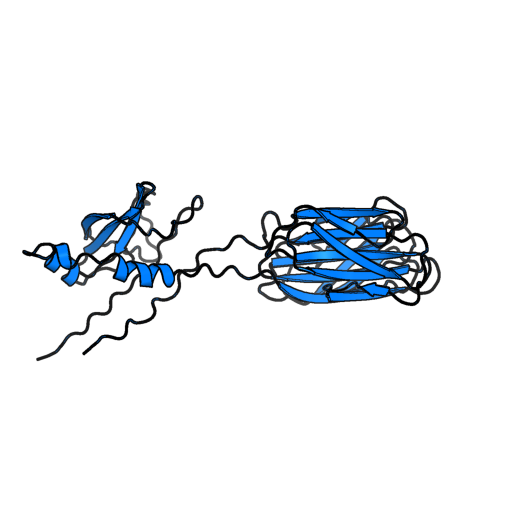.69 79 TYR A CA 1
ATOM 586 C C . TYR A 1 79 ? -22.775 -2.497 31.453 1.00 81.69 79 TYR A C 1
ATOM 588 O O . TYR A 1 79 ? -21.789 -2.074 30.853 1.00 81.69 79 TYR A O 1
ATOM 596 N N . VAL A 1 80 ? -23.372 -1.821 32.432 1.00 81.31 80 VAL A N 1
ATOM 597 C CA . VAL A 1 80 ? -22.913 -0.511 32.897 1.00 81.31 80 VAL A CA 1
ATOM 598 C C . VAL A 1 80 ? -22.801 -0.526 34.411 1.00 81.31 80 VAL A C 1
ATOM 600 O O . VAL A 1 80 ? -23.788 -0.778 35.100 1.00 81.31 80 VAL A O 1
ATOM 603 N N . GLU A 1 81 ? -21.615 -0.219 34.927 1.00 83.62 81 GLU A N 1
ATOM 604 C CA . GLU A 1 81 ? -21.422 0.021 36.355 1.00 83.62 81 GLU A CA 1
ATOM 605 C C . GLU A 1 81 ? -22.061 1.352 36.769 1.00 83.62 81 GLU A C 1
ATOM 607 O O . GLU A 1 81 ? -21.871 2.388 36.130 1.00 83.62 81 GLU A O 1
ATOM 612 N N . ILE A 1 82 ? -22.840 1.317 37.845 1.00 82.56 82 ILE A N 1
ATOM 613 C CA . ILE A 1 82 ? -23.488 2.477 38.459 1.00 82.56 82 ILE A CA 1
ATOM 614 C C . ILE A 1 82 ? -23.023 2.615 39.912 1.00 82.56 82 ILE A C 1
ATOM 616 O O . ILE A 1 82 ? -22.477 1.677 40.486 1.00 82.56 82 ILE A O 1
ATOM 620 N N . SER A 1 83 ? -23.216 3.784 40.526 1.00 84.81 83 SER A N 1
ATOM 621 C CA . SER A 1 83 ? -22.862 3.950 41.940 1.00 84.81 83 SER A CA 1
ATOM 622 C C . SER A 1 83 ? -23.848 3.229 42.862 1.00 84.81 83 SER A C 1
ATOM 624 O O . SER A 1 83 ? -25.017 3.026 42.517 1.00 84.81 83 SER A O 1
ATOM 626 N N . GLU A 1 84 ? -23.383 2.897 44.068 1.00 85.88 84 GLU A N 1
ATOM 627 C CA . GLU A 1 84 ? -24.225 2.382 45.153 1.00 85.88 84 GLU A CA 1
ATOM 628 C C . GLU A 1 84 ? -25.413 3.313 45.427 1.00 85.88 84 GLU A C 1
ATOM 630 O O . GLU A 1 84 ? -26.546 2.846 45.549 1.00 85.88 84 GLU A O 1
ATOM 635 N N . GLU A 1 85 ? -25.180 4.632 45.500 1.00 83.75 85 GLU A N 1
ATOM 636 C CA . GLU A 1 85 ? -26.262 5.584 45.764 1.00 83.75 85 GLU A CA 1
ATOM 637 C C . GLU A 1 85 ? -27.315 5.544 44.658 1.00 83.75 85 GLU A C 1
ATOM 639 O O . GLU A 1 85 ? -28.510 5.508 44.947 1.00 83.75 85 GLU A O 1
ATOM 644 N N . ARG A 1 86 ? -26.883 5.479 43.393 1.00 80.25 86 ARG A N 1
ATOM 645 C CA . ARG A 1 86 ? -27.799 5.395 42.255 1.00 80.25 86 ARG A CA 1
ATOM 646 C C . ARG A 1 86 ? -28.614 4.105 42.295 1.00 80.25 86 ARG A C 1
ATOM 648 O O . ARG A 1 86 ? -29.823 4.154 42.096 1.00 80.25 86 ARG A O 1
ATOM 655 N N . TYR A 1 87 ? -27.978 2.977 42.602 1.00 83.38 87 TYR A N 1
ATOM 656 C CA . TYR A 1 87 ? -28.664 1.693 42.724 1.00 83.38 87 TYR A CA 1
ATOM 657 C C . TYR A 1 87 ? -29.699 1.682 43.857 1.00 83.38 87 TYR A C 1
ATOM 659 O O . TYR A 1 87 ? -30.814 1.205 43.665 1.00 83.38 87 TYR A O 1
ATOM 667 N N . LYS A 1 88 ? -29.368 2.242 45.027 1.00 83.62 88 LYS A N 1
ATOM 668 C CA . LYS A 1 88 ? -30.312 2.341 46.152 1.00 83.62 88 LYS A CA 1
ATOM 669 C C . LYS A 1 88 ? -31.523 3.188 45.794 1.00 83.62 88 LYS A C 1
ATOM 671 O O . LYS A 1 88 ? -32.651 2.752 46.007 1.00 83.62 88 LYS A O 1
ATOM 676 N N . LEU A 1 89 ? -31.287 4.351 45.190 1.00 80.75 89 LEU A N 1
ATOM 677 C CA . LEU A 1 89 ? -32.360 5.249 44.784 1.00 80.75 89 LEU A CA 1
ATOM 678 C C . LEU A 1 89 ? -33.278 4.620 43.727 1.00 80.75 89 LEU A C 1
ATOM 680 O O . LEU A 1 89 ? -34.462 4.934 43.698 1.00 80.75 89 LEU A O 1
ATOM 684 N N . MET A 1 90 ? -32.780 3.697 42.896 1.00 77.50 90 MET A N 1
ATOM 685 C CA . MET A 1 90 ? -33.609 2.961 41.933 1.00 77.50 90 MET A CA 1
ATOM 686 C C . MET A 1 90 ? -34.651 2.041 42.588 1.00 77.50 90 MET A C 1
ATOM 688 O O . MET A 1 90 ? -35.671 1.751 41.962 1.00 77.50 90 MET A O 1
ATOM 692 N N . GLY A 1 91 ? -34.418 1.596 43.828 1.00 74.38 91 GLY A N 1
ATOM 693 C CA . GLY A 1 91 ? -35.350 0.765 44.595 1.00 74.38 91 GLY A CA 1
ATOM 694 C C . GLY A 1 91 ? -36.454 1.541 45.322 1.00 74.38 91 GLY A C 1
ATOM 695 O O . GLY A 1 91 ? -37.366 0.921 45.867 1.00 74.38 91 GLY A O 1
ATOM 696 N N . GLU A 1 92 ? -36.388 2.874 45.347 1.00 77.69 92 GLU A N 1
ATOM 697 C CA . GLU A 1 92 ? -37.371 3.733 46.016 1.00 77.69 92 GLU A CA 1
ATOM 698 C C . GLU A 1 92 ? -38.584 4.047 45.115 1.00 77.69 92 GLU A C 1
ATOM 700 O O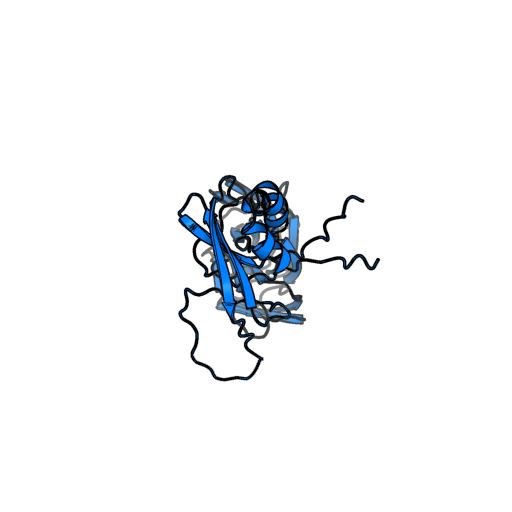 . GLU A 1 92 ? -38.570 3.827 43.899 1.00 77.69 92 GLU A O 1
ATOM 705 N N . GLU A 1 93 ? -39.668 4.579 45.694 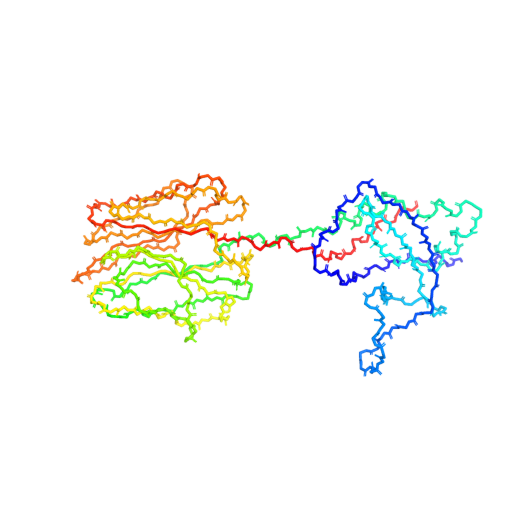1.00 70.56 93 GLU A N 1
ATOM 706 C CA . GLU A 1 93 ? -40.836 5.021 44.923 1.00 70.56 93 GLU A CA 1
ATOM 707 C C . GLU A 1 93 ? -40.433 6.131 43.935 1.00 70.56 93 GLU A C 1
ATOM 709 O O . GLU A 1 93 ? -39.972 7.202 44.320 1.00 70.56 93 GLU A O 1
ATOM 714 N N . GLY A 1 94 ? -40.580 5.874 42.630 1.00 66.50 94 GLY A N 1
ATOM 715 C CA . GLY A 1 94 ? -40.098 6.788 41.586 1.00 66.50 94 GLY A CA 1
ATOM 716 C C . GLY A 1 94 ? -38.628 6.599 41.196 1.00 66.50 94 GLY A C 1
ATOM 717 O O . GLY A 1 94 ? -38.183 7.230 40.238 1.00 66.50 94 GLY A O 1
ATOM 718 N N . GLY A 1 95 ? -37.908 5.688 41.853 1.00 63.47 95 GLY A N 1
ATOM 719 C CA . GLY A 1 95 ? -36.512 5.345 41.586 1.00 63.47 95 GLY A CA 1
ATOM 720 C C . GLY A 1 95 ? -36.230 4.885 40.158 1.00 63.47 95 GLY A C 1
ATOM 721 O O . GLY A 1 95 ? -35.175 5.177 39.602 1.00 63.47 95 GLY A O 1
ATOM 722 N N . TYR A 1 96 ? -37.217 4.277 39.495 1.00 61.56 96 TYR A N 1
ATOM 723 C CA . TYR A 1 96 ? -37.148 3.924 38.073 1.00 61.56 96 TYR A CA 1
ATOM 724 C C . TYR A 1 96 ? -36.896 5.130 37.148 1.00 61.56 96 TYR A C 1
ATOM 726 O O . TYR A 1 96 ? -36.474 4.944 36.011 1.00 61.56 96 TYR A O 1
ATOM 734 N N . LYS A 1 97 ? -37.142 6.368 37.606 1.00 70.50 97 LYS A N 1
ATOM 735 C CA . LYS A 1 97 ? -36.822 7.603 36.865 1.00 70.50 97 LYS A CA 1
ATOM 736 C C . LYS A 1 97 ? -35.341 7.975 36.935 1.00 70.50 97 LYS A C 1
ATOM 738 O O . LYS A 1 97 ? -34.888 8.780 36.132 1.00 70.50 97 LYS A O 1
ATOM 743 N N . LEU A 1 98 ? -34.608 7.408 37.893 1.00 67.62 98 LEU A N 1
ATOM 744 C CA . LEU A 1 98 ? -33.160 7.564 38.053 1.00 67.62 98 LEU A CA 1
ATOM 745 C C . LEU A 1 98 ? -32.379 6.501 37.277 1.00 67.62 98 LEU A C 1
ATOM 747 O O . LEU A 1 98 ? -31.142 6.564 37.225 1.00 67.62 98 LEU A O 1
ATOM 751 N N . ASN A 1 99 ? -33.097 5.567 36.638 1.00 65.38 99 ASN A N 1
ATOM 752 C CA . ASN A 1 99 ? -32.534 4.743 35.583 1.00 65.38 99 ASN A CA 1
ATOM 753 C C . ASN A 1 99 ? -31.855 5.659 34.579 1.00 65.38 99 ASN A C 1
ATOM 755 O O . ASN A 1 99 ? -32.494 6.605 34.107 1.00 65.38 99 ASN A O 1
ATOM 759 N N . PRO A 1 100 ? -30.579 5.405 34.271 1.00 65.94 100 PRO A N 1
ATOM 760 C CA . PRO A 1 100 ? -29.888 6.256 33.341 1.00 65.94 100 PRO A CA 1
ATOM 761 C C . PRO A 1 100 ? -30.635 6.334 32.020 1.00 65.94 100 PRO A C 1
ATOM 763 O O . PRO A 1 100 ? -31.008 5.322 31.421 1.00 65.94 100 PRO A O 1
ATOM 766 N N . SER A 1 101 ? -30.986 7.568 31.662 1.00 64.62 101 SER A N 1
ATOM 767 C CA . SER A 1 101 ? -31.905 7.810 30.560 1.00 64.62 101 SER A CA 1
ATOM 768 C C . SER A 1 101 ? -31.205 7.518 29.238 1.00 64.62 101 SER A C 1
ATOM 770 O O . SER A 1 101 ? -29.979 7.601 29.138 1.00 64.62 101 SER A O 1
ATOM 772 N N . LYS A 1 102 ? -31.986 7.245 28.188 1.00 58.34 102 LYS A N 1
ATOM 773 C CA . LYS A 1 102 ? -31.472 7.136 26.814 1.00 58.34 102 LYS A CA 1
ATOM 774 C C . LYS A 1 102 ? -30.506 8.281 26.475 1.00 58.34 102 LYS A C 1
ATOM 776 O O . LYS A 1 102 ? -29.461 8.027 25.893 1.00 58.34 102 LYS A O 1
ATOM 781 N N . ASN A 1 103 ? -30.806 9.506 26.913 1.00 60.00 103 ASN A N 1
ATOM 782 C CA . ASN A 1 103 ? -29.984 10.689 26.644 1.00 60.00 103 ASN A CA 1
ATOM 783 C C . ASN A 1 103 ? -28.675 10.734 27.453 1.00 60.00 103 ASN A C 1
ATOM 785 O O . ASN A 1 103 ? -27.694 11.280 26.961 1.00 60.00 103 ASN A O 1
ATOM 789 N N . GLU A 1 104 ? -28.633 10.164 28.662 1.00 64.88 104 GLU A N 1
ATOM 790 C CA . GLU A 1 104 ? -27.392 10.063 29.454 1.00 64.88 104 GLU A CA 1
ATOM 791 C C . GLU A 1 104 ? -26.428 9.033 28.858 1.00 64.88 104 GLU A C 1
ATOM 793 O O . GLU A 1 104 ? -25.215 9.187 28.962 1.00 64.88 104 GLU A O 1
ATOM 798 N N . TYR A 1 105 ? -26.961 8.002 28.199 1.00 60.81 105 TYR A N 1
ATOM 799 C CA . TYR A 1 105 ? -26.150 7.055 27.446 1.00 60.81 105 TYR A CA 1
ATOM 800 C C . TYR A 1 105 ? -25.780 7.562 26.065 1.00 60.81 105 TYR A C 1
ATOM 802 O O . TYR A 1 105 ? -24.671 7.303 25.621 1.00 60.81 105 TYR A O 1
ATOM 810 N N . GLN A 1 106 ? -26.656 8.297 25.386 1.00 56.59 106 GLN A N 1
ATOM 811 C CA . GLN A 1 106 ? -26.389 8.775 24.034 1.00 56.59 106 GLN A CA 1
ATOM 812 C C . GLN A 1 106 ? -25.130 9.651 23.978 1.00 56.59 106 GLN A C 1
ATOM 814 O O . GLN A 1 106 ? -24.292 9.429 23.115 1.00 56.59 106 GLN A O 1
ATOM 819 N N . THR A 1 107 ? -24.913 10.527 24.962 1.00 55.75 107 THR A N 1
ATOM 820 C CA . THR A 1 107 ? -23.672 11.313 25.085 1.00 55.75 107 THR A CA 1
ATOM 821 C C . THR A 1 107 ? -22.439 10.466 25.426 1.00 55.75 107 THR A C 1
ATOM 823 O O . THR A 1 107 ? -21.332 10.799 25.013 1.00 55.75 107 THR A O 1
ATOM 826 N N . LEU A 1 108 ? -22.605 9.348 26.140 1.00 54.97 108 LEU A N 1
ATOM 827 C CA . LEU A 1 108 ? -21.525 8.395 26.432 1.00 54.97 108 LEU A CA 1
ATOM 828 C C . LEU A 1 108 ? -21.182 7.511 25.224 1.00 54.97 108 LEU A C 1
ATOM 830 O O . LEU A 1 108 ? -20.012 7.232 24.997 1.00 54.97 108 LEU A O 1
ATOM 834 N N . PHE A 1 109 ? -22.169 7.098 24.426 1.00 54.66 109 PHE A N 1
ATOM 835 C CA . PHE A 1 109 ? -21.964 6.351 23.179 1.00 54.66 109 PHE A CA 1
ATOM 836 C C . PHE A 1 109 ? -21.442 7.239 22.051 1.00 54.66 109 PHE A C 1
ATOM 838 O O . PHE A 1 109 ? -20.605 6.787 21.281 1.00 54.66 109 PHE A O 1
ATOM 845 N N . GLU A 1 110 ? -21.856 8.506 21.995 1.00 52.44 110 GLU A N 1
ATOM 846 C CA . GLU A 1 110 ? -21.226 9.523 21.146 1.00 52.44 110 GLU A CA 1
ATOM 847 C C . GLU A 1 110 ? -19.772 9.777 21.562 1.00 52.44 110 GLU A C 1
ATOM 849 O O . GLU A 1 110 ? -18.943 10.069 20.705 1.00 52.44 110 GLU A O 1
ATOM 854 N N . ALA A 1 111 ? -19.436 9.608 22.848 1.00 50.84 111 ALA A N 1
ATOM 855 C CA . ALA A 1 111 ? -18.050 9.639 23.295 1.00 50.84 111 ALA A CA 1
ATOM 856 C C . ALA A 1 111 ? -17.263 8.402 22.838 1.00 50.84 111 ALA A C 1
ATOM 858 O O . ALA A 1 111 ? -16.075 8.541 22.610 1.00 50.84 111 ALA A O 1
ATOM 859 N N . PHE A 1 112 ? -17.864 7.227 22.608 1.00 49.41 112 PHE A N 1
ATOM 860 C CA . PHE A 1 112 ? -17.198 6.115 21.906 1.00 49.41 112 PHE A CA 1
ATOM 861 C C . PHE A 1 112 ? -17.108 6.407 20.400 1.00 49.41 112 PHE A C 1
ATOM 863 O O . PHE A 1 112 ? -17.716 5.736 19.566 1.00 49.41 112 PHE A O 1
ATOM 870 N N . VAL A 1 113 ? -16.337 7.432 20.040 1.00 49.09 113 VAL A N 1
ATOM 871 C CA . VAL A 1 113 ? -16.013 7.717 18.648 1.00 49.09 113 VAL A CA 1
ATOM 872 C C . VAL A 1 113 ? -15.142 6.575 18.135 1.00 49.09 113 VAL A C 1
ATOM 874 O O . VAL A 1 113 ? -14.069 6.291 18.669 1.00 49.09 113 VAL A O 1
ATOM 877 N N . LEU A 1 114 ? -15.614 5.913 17.080 1.00 49.28 114 LEU A N 1
ATOM 878 C CA . LEU A 1 114 ? -14.772 5.107 16.206 1.00 49.28 114 LEU A CA 1
ATOM 879 C C . LEU A 1 114 ? -13.727 6.041 15.591 1.00 49.28 114 LEU A C 1
ATOM 881 O O . LEU A 1 114 ? -13.962 6.643 14.545 1.00 49.28 114 LEU A O 1
ATOM 885 N N . GLU A 1 115 ? -12.577 6.183 16.243 1.00 51.75 115 GLU A N 1
ATOM 886 C CA . GLU A 1 115 ? -11.406 6.738 15.581 1.00 51.75 115 GLU A CA 1
ATOM 887 C C . GLU A 1 115 ? -10.862 5.646 14.664 1.00 51.75 115 GLU A C 1
ATOM 889 O O . GLU A 1 115 ? -10.010 4.836 15.023 1.00 51.75 115 GLU A O 1
ATOM 894 N N . ALA A 1 116 ? -11.417 5.584 13.453 1.00 54.84 116 ALA A N 1
ATOM 895 C CA . ALA A 1 116 ? -10.688 4.973 12.362 1.00 54.84 116 ALA A CA 1
ATOM 896 C C . ALA A 1 116 ? -9.368 5.740 12.246 1.00 54.84 116 ALA A C 1
ATOM 898 O O . ALA A 1 116 ? -9.386 6.942 11.970 1.00 54.84 116 ALA A O 1
ATOM 899 N N . ASN A 1 117 ? -8.234 5.066 12.458 1.00 69.38 117 ASN A N 1
ATOM 900 C CA . ASN A 1 117 ? -6.963 5.617 12.011 1.00 69.38 117 ASN A CA 1
ATOM 901 C C . ASN A 1 117 ? -7.093 5.793 10.502 1.00 69.38 117 ASN A C 1
ATOM 903 O O . ASN A 1 117 ? -7.126 4.812 9.759 1.00 69.38 117 ASN A O 1
ATOM 907 N N . ALA A 1 118 ? -7.269 7.040 10.070 1.00 86.69 118 ALA A N 1
ATOM 908 C CA . ALA A 1 118 ? -7.433 7.349 8.666 1.00 86.69 118 ALA A CA 1
ATOM 909 C C . ALA A 1 118 ? -6.197 6.841 7.924 1.00 86.69 118 ALA A C 1
ATOM 911 O O . ALA A 1 118 ? -5.072 7.199 8.282 1.00 86.69 118 ALA A O 1
ATOM 912 N N . LEU A 1 119 ? -6.420 6.009 6.905 1.00 95.25 119 LEU A N 1
ATOM 913 C CA . LEU A 1 119 ? -5.339 5.526 6.066 1.00 95.25 119 LEU A CA 1
ATOM 914 C C . LEU A 1 119 ? -4.597 6.728 5.480 1.00 95.25 119 LEU A C 1
ATOM 916 O O . LEU A 1 119 ? -5.201 7.604 4.855 1.00 95.25 119 LEU A O 1
ATOM 920 N N . SER A 1 120 ? -3.287 6.774 5.684 1.00 96.31 120 SER A N 1
ATOM 921 C CA . SER A 1 120 ? -2.472 7.895 5.232 1.00 96.31 120 SER A CA 1
ATOM 922 C C . SER A 1 120 ? -1.085 7.445 4.802 1.00 96.31 120 SER A C 1
ATOM 924 O O . SER A 1 120 ? -0.582 6.422 5.257 1.00 96.31 120 SER A O 1
ATOM 926 N N . VAL A 1 121 ? -0.469 8.224 3.911 1.00 98.00 121 VAL A N 1
ATOM 927 C CA . VAL A 1 121 ? 0.935 8.044 3.526 1.00 98.00 121 VAL A CA 1
ATOM 928 C C . VAL A 1 121 ? 1.807 8.874 4.456 1.00 98.00 121 VAL A C 1
ATOM 930 O O . VAL A 1 121 ? 1.646 10.094 4.516 1.00 98.00 121 VAL A O 1
ATOM 933 N N . THR A 1 122 ? 2.751 8.233 5.135 1.00 97.69 122 THR A N 1
ATOM 934 C CA . THR A 1 122 ? 3.597 8.867 6.162 1.00 97.69 122 THR A CA 1
ATOM 935 C C . THR A 1 122 ? 5.008 9.185 5.671 1.00 97.69 122 THR A C 1
ATOM 937 O O . THR A 1 122 ? 5.675 10.058 6.226 1.00 97.69 122 THR A O 1
ATOM 940 N N . GLY A 1 123 ? 5.462 8.541 4.594 1.00 97.44 123 GLY A N 1
ATOM 941 C CA . GLY A 1 123 ? 6.772 8.796 4.003 1.00 97.44 123 GLY A CA 1
ATOM 942 C C . GLY A 1 123 ? 7.004 8.015 2.717 1.00 97.44 123 GLY A C 1
ATOM 943 O O . GLY A 1 123 ? 6.331 7.021 2.452 1.00 97.44 123 GLY A O 1
ATOM 944 N N . SER A 1 124 ? 7.962 8.467 1.909 1.00 98.44 124 SER A N 1
ATOM 945 C CA . SER A 1 124 ? 8.413 7.741 0.722 1.00 98.44 124 SER A CA 1
ATOM 946 C C . SER A 1 124 ? 9.900 7.958 0.442 1.00 98.44 124 SER A C 1
ATOM 948 O O . SER A 1 124 ? 10.520 8.923 0.892 1.00 98.44 124 SER A O 1
ATOM 950 N N . THR A 1 125 ? 10.513 7.033 -0.292 1.00 98.56 125 THR A N 1
ATOM 951 C CA . THR A 1 125 ? 11.899 7.136 -0.766 1.00 98.56 125 THR A CA 1
ATOM 952 C C . THR A 1 125 ? 12.017 6.464 -2.123 1.00 98.56 125 THR A C 1
ATOM 954 O O . THR A 1 125 ? 11.511 5.362 -2.289 1.00 98.56 125 THR A O 1
ATOM 957 N N . GLY A 1 126 ? 12.700 7.096 -3.078 1.00 98.12 126 GLY A N 1
ATOM 958 C CA . GLY A 1 126 ? 12.972 6.526 -4.399 1.00 98.12 126 GLY A CA 1
ATOM 959 C C . GLY A 1 126 ? 14.463 6.325 -4.645 1.00 98.12 126 GLY A C 1
ATOM 960 O O . GLY A 1 126 ? 15.283 7.088 -4.135 1.00 98.12 126 GLY A O 1
ATOM 961 N N . ALA A 1 127 ? 14.807 5.326 -5.451 1.00 98.06 127 ALA A N 1
ATOM 962 C CA . ALA A 1 127 ? 16.175 5.035 -5.854 1.00 98.06 127 ALA A CA 1
ATOM 963 C C . ALA A 1 127 ? 16.249 4.410 -7.255 1.00 98.06 127 ALA A C 1
ATOM 965 O O . ALA A 1 127 ? 15.267 3.917 -7.815 1.00 98.06 127 ALA A O 1
ATOM 966 N N . THR A 1 128 ? 17.457 4.412 -7.811 1.00 96.25 128 THR A N 1
ATOM 967 C CA . THR A 1 128 ? 17.789 3.794 -9.094 1.00 96.25 128 THR A CA 1
ATOM 968 C C . THR A 1 128 ? 19.135 3.089 -9.003 1.00 96.25 128 THR A C 1
ATOM 970 O O . THR A 1 128 ? 20.019 3.537 -8.273 1.00 96.25 128 THR A O 1
ATOM 973 N N . SER A 1 129 ? 19.318 2.006 -9.759 1.00 95.50 129 SER A N 1
ATOM 974 C CA . SER A 1 129 ? 20.620 1.341 -9.898 1.00 95.50 129 SER A CA 1
ATOM 975 C C . SER A 1 129 ? 21.620 2.151 -10.731 1.00 95.50 129 SER A C 1
ATOM 977 O O . SER A 1 129 ? 22.786 1.778 -10.817 1.00 95.50 129 SER A O 1
ATOM 979 N N . GLY A 1 130 ? 21.178 3.242 -11.370 1.00 91.56 130 GLY A N 1
ATOM 980 C CA . GLY A 1 130 ? 22.015 4.108 -12.206 1.00 91.56 130 GLY A CA 1
ATOM 981 C C . GLY A 1 130 ? 22.375 3.522 -13.577 1.00 91.56 130 GLY A C 1
ATOM 982 O O . GLY A 1 130 ? 22.993 4.223 -14.368 1.00 91.56 130 GLY A O 1
ATOM 983 N N . GLY A 1 131 ? 21.967 2.280 -13.857 1.00 91.31 131 GLY A N 1
ATOM 984 C CA . GLY A 1 131 ? 22.178 1.539 -15.101 1.00 91.31 131 GLY A CA 1
ATOM 985 C C . GLY A 1 131 ? 21.896 0.043 -14.913 1.00 91.31 131 GLY A C 1
ATOM 986 O O . GLY A 1 131 ? 21.365 -0.363 -13.877 1.00 91.31 131 GLY A O 1
ATOM 987 N N . ALA A 1 132 ? 22.260 -0.772 -15.903 1.00 92.75 132 ALA A N 1
ATOM 988 C CA . ALA A 1 132 ? 22.191 -2.235 -15.873 1.00 92.75 132 ALA A CA 1
ATOM 989 C C . ALA A 1 132 ? 22.704 -2.852 -14.554 1.00 92.75 132 ALA A C 1
ATOM 991 O O . ALA A 1 132 ? 23.890 -2.748 -14.240 1.00 92.75 132 ALA A O 1
ATOM 992 N N . ALA A 1 133 ? 21.832 -3.527 -13.799 1.00 94.56 133 ALA A N 1
ATOM 993 C CA . ALA A 1 133 ? 22.196 -4.165 -12.533 1.00 94.56 133 ALA A CA 1
ATOM 994 C C . ALA A 1 133 ? 21.299 -5.369 -12.225 1.00 94.56 133 ALA A C 1
ATOM 996 O O . ALA A 1 133 ? 20.160 -5.432 -12.669 1.00 94.56 133 ALA A O 1
ATOM 997 N N . THR A 1 134 ? 21.787 -6.310 -11.419 1.00 96.50 134 THR A N 1
ATOM 998 C CA . THR A 1 134 ? 20.979 -7.425 -10.888 1.00 96.50 134 THR A CA 1
ATOM 999 C C . THR A 1 134 ? 20.397 -7.123 -9.507 1.00 96.50 134 THR A C 1
ATOM 1001 O O . THR A 1 134 ? 19.548 -7.866 -9.017 1.00 96.50 134 THR A O 1
ATOM 1004 N N . SER A 1 135 ? 20.837 -6.033 -8.869 1.00 97.44 135 SER A N 1
ATOM 1005 C CA . SER A 1 135 ? 20.350 -5.604 -7.563 1.00 97.44 135 SER A CA 1
ATOM 1006 C C . SER A 1 135 ? 20.366 -4.084 -7.408 1.00 97.44 135 SER A C 1
ATOM 1008 O O . SER A 1 135 ? 21.230 -3.397 -7.954 1.00 97.44 135 SER A O 1
ATOM 1010 N N . LEU A 1 136 ? 19.405 -3.574 -6.641 1.00 98.00 136 LEU A N 1
ATOM 1011 C CA . LEU A 1 136 ? 19.316 -2.197 -6.173 1.00 98.00 136 LEU A CA 1
ATOM 1012 C C . LEU A 1 136 ? 19.152 -2.217 -4.652 1.00 98.00 136 LEU A C 1
ATOM 1014 O O . LEU A 1 136 ? 18.210 -2.816 -4.140 1.00 98.00 136 LEU A O 1
ATOM 1018 N N . THR A 1 137 ? 20.057 -1.545 -3.940 1.00 98.44 137 THR A N 1
ATOM 1019 C CA . THR A 1 137 ? 19.986 -1.362 -2.485 1.00 98.44 137 THR A CA 1
ATOM 1020 C C . THR A 1 137 ? 19.858 0.117 -2.154 1.00 98.44 137 THR A C 1
ATOM 1022 O O . THR A 1 137 ? 20.652 0.919 -2.643 1.00 98.44 137 THR A O 1
ATOM 1025 N N . TYR A 1 138 ? 18.898 0.483 -1.307 1.00 98.69 138 TYR A N 1
ATOM 1026 C CA . TYR A 1 138 ? 18.745 1.853 -0.816 1.00 98.69 138 TYR A CA 1
ATOM 1027 C C . TYR A 1 138 ? 18.194 1.891 0.609 1.00 98.69 138 TYR A C 1
ATOM 1029 O O . TYR A 1 138 ? 17.493 0.981 1.046 1.00 98.69 138 TYR A O 1
ATOM 1037 N N . SER A 1 139 ? 18.532 2.956 1.335 1.00 98.50 139 SER A N 1
ATOM 1038 C CA . SER A 1 139 ? 18.066 3.185 2.703 1.00 98.50 139 SER A CA 1
ATOM 1039 C C . SER A 1 139 ? 16.620 3.676 2.705 1.00 98.50 139 SER A C 1
ATOM 1041 O O . SER A 1 139 ? 16.261 4.536 1.901 1.00 98.50 139 SER A O 1
ATOM 1043 N N . HIS A 1 140 ? 15.809 3.162 3.624 1.00 98.56 140 HIS A N 1
ATOM 1044 C CA . HIS A 1 140 ? 14.442 3.605 3.854 1.00 98.56 140 HIS A CA 1
ATOM 1045 C C . HIS A 1 140 ? 14.122 3.578 5.352 1.00 98.56 140 HIS A C 1
ATOM 1047 O O . HIS A 1 140 ? 14.640 2.737 6.092 1.00 98.56 140 HIS A O 1
ATOM 1053 N N . THR A 1 141 ? 13.285 4.513 5.797 1.00 98.56 141 THR A N 1
ATOM 1054 C CA . THR A 1 141 ? 12.941 4.695 7.209 1.00 98.56 141 THR A CA 1
ATOM 1055 C C . THR A 1 141 ? 11.445 4.547 7.408 1.00 98.56 141 THR A C 1
ATOM 1057 O O . THR A 1 141 ? 10.655 5.179 6.714 1.00 98.56 141 THR A O 1
ATOM 1060 N N . THR A 1 142 ? 11.080 3.758 8.405 1.00 98.38 142 THR A N 1
ATOM 1061 C CA . THR A 1 142 ? 9.716 3.573 8.905 1.00 98.38 142 THR A CA 1
ATOM 1062 C C . THR A 1 142 ? 9.631 4.077 10.342 1.00 98.38 142 THR A C 1
ATOM 1064 O O . THR A 1 142 ? 10.598 4.007 11.110 1.00 98.38 142 THR A O 1
ATOM 1067 N N . ALA A 1 143 ? 8.475 4.604 10.717 1.00 96.25 143 ALA A N 1
ATOM 1068 C CA . ALA A 1 143 ? 8.189 5.106 12.048 1.00 96.25 143 ALA A CA 1
ATOM 1069 C C . ALA A 1 143 ? 7.245 4.165 12.808 1.00 96.25 143 ALA A C 1
ATOM 1071 O O . ALA A 1 143 ? 6.587 3.292 12.244 1.00 96.25 143 ALA A O 1
ATOM 1072 N N . SER A 1 144 ? 7.159 4.362 14.124 1.00 94.19 144 SER A N 1
ATOM 1073 C CA . SER A 1 144 ? 6.083 3.755 14.907 1.00 94.19 144 SER A CA 1
ATOM 1074 C C . SER A 1 144 ? 4.733 4.236 14.370 1.00 94.19 144 SER A C 1
ATOM 1076 O O . SER A 1 144 ? 4.529 5.441 14.241 1.00 94.19 144 SER A O 1
ATOM 1078 N N . GLY A 1 145 ? 3.819 3.302 14.108 1.00 91.12 145 GLY A N 1
ATOM 1079 C CA . GLY A 1 145 ? 2.514 3.585 13.501 1.00 91.12 145 GLY A CA 1
ATOM 1080 C C . GLY A 1 145 ? 2.462 3.389 11.984 1.00 91.12 145 GLY A C 1
ATOM 1081 O O . GLY A 1 145 ? 1.380 3.489 11.416 1.00 91.12 145 GLY A O 1
ATOM 1082 N N . ASP A 1 146 ? 3.586 3.077 11.331 1.00 95.62 146 ASP A N 1
ATOM 1083 C CA . ASP A 1 146 ? 3.564 2.571 9.958 1.00 95.62 146 ASP A CA 1
ATOM 1084 C C . ASP A 1 146 ? 3.143 1.095 9.977 1.00 95.62 146 ASP A C 1
ATOM 1086 O O . ASP A 1 146 ? 3.883 0.216 10.425 1.00 95.62 146 ASP A O 1
ATOM 1090 N N . ASP A 1 147 ? 1.937 0.824 9.491 1.00 96.94 147 ASP A N 1
ATOM 1091 C CA . ASP A 1 147 ? 1.334 -0.510 9.469 1.00 96.94 147 ASP A CA 1
ATOM 1092 C C . ASP A 1 147 ? 1.789 -1.324 8.250 1.00 96.94 147 ASP A C 1
ATOM 1094 O O . ASP A 1 147 ? 1.814 -2.561 8.279 1.00 96.94 147 ASP A O 1
ATOM 1098 N N . LEU A 1 148 ? 2.161 -0.634 7.168 1.00 98.44 148 LEU A N 1
ATOM 1099 C CA . LEU A 1 148 ? 2.477 -1.229 5.875 1.00 98.44 148 LEU A CA 1
ATOM 1100 C C . LEU A 1 148 ? 3.567 -0.429 5.147 1.00 98.44 148 LEU A C 1
ATOM 1102 O O . LEU A 1 148 ? 3.516 0.796 5.083 1.00 98.44 148 LEU A O 1
ATOM 1106 N N . VAL A 1 149 ? 4.512 -1.133 4.522 1.00 98.69 149 VAL A N 1
ATOM 1107 C CA . VAL A 1 149 ? 5.404 -0.570 3.494 1.00 98.69 149 VAL A CA 1
ATOM 1108 C C . VAL A 1 149 ? 5.046 -1.186 2.159 1.00 98.69 149 VAL A C 1
ATOM 1110 O O . VAL A 1 149 ? 4.940 -2.408 2.052 1.00 98.69 149 VAL A O 1
ATOM 1113 N N . VAL A 1 150 ? 4.916 -0.354 1.135 1.00 98.81 150 VAL A N 1
ATOM 1114 C CA . VAL A 1 150 ? 4.742 -0.785 -0.250 1.00 98.81 150 VAL A CA 1
ATOM 1115 C C . VAL A 1 150 ? 5.991 -0.423 -1.036 1.00 98.81 150 VAL A C 1
ATOM 1117 O O . VAL A 1 150 ? 6.458 0.710 -0.967 1.00 98.81 150 VAL A O 1
ATOM 1120 N N . VAL A 1 151 ? 6.529 -1.386 -1.776 1.00 98.75 151 VAL A N 1
ATOM 1121 C CA . VAL A 1 151 ? 7.616 -1.184 -2.730 1.00 98.75 151 VAL A CA 1
ATOM 1122 C C . VAL A 1 151 ? 7.058 -1.283 -4.140 1.00 98.75 151 VAL A C 1
ATOM 1124 O O . VAL A 1 151 ? 6.508 -2.302 -4.549 1.00 98.75 151 VAL A O 1
ATOM 1127 N N . GLU A 1 152 ? 7.220 -0.199 -4.873 1.00 98.62 152 GLU A N 1
ATOM 1128 C CA . GLU A 1 152 ? 6.819 -0.019 -6.256 1.00 98.62 152 GLU A CA 1
ATOM 1129 C C . GLU A 1 152 ? 8.072 -0.042 -7.125 1.00 98.62 152 GLU A C 1
ATOM 1131 O O . GLU A 1 152 ? 9.051 0.634 -6.805 1.00 98.62 152 GLU A O 1
ATOM 1136 N N . ILE A 1 153 ? 8.068 -0.791 -8.225 1.00 96.81 153 ILE A N 1
ATOM 1137 C CA . ILE A 1 153 ? 9.265 -0.955 -9.054 1.00 96.81 153 ILE A CA 1
ATOM 1138 C C . ILE A 1 153 ? 8.997 -0.746 -10.539 1.00 96.81 153 ILE A C 1
ATOM 1140 O O . ILE A 1 153 ? 7.924 -1.055 -11.053 1.00 96.81 153 ILE A O 1
ATOM 1144 N N . GLY A 1 154 ? 10.051 -0.319 -11.228 1.00 95.50 154 GLY A N 1
ATOM 1145 C CA . GLY A 1 154 ? 10.258 -0.538 -12.650 1.00 95.50 154 GLY A CA 1
ATOM 1146 C C . GLY A 1 154 ? 11.553 -1.326 -12.859 1.00 95.50 154 GLY A C 1
ATOM 1147 O O . GLY A 1 154 ? 12.647 -0.790 -12.653 1.00 95.50 154 GLY A O 1
ATOM 1148 N N . ALA A 1 155 ? 11.434 -2.590 -13.258 1.00 94.19 155 ALA A N 1
ATOM 1149 C CA . ALA A 1 155 ? 12.537 -3.546 -13.400 1.00 94.19 155 ALA A CA 1
ATOM 1150 C C . ALA A 1 155 ? 12.183 -4.623 -14.441 1.00 94.19 155 ALA A C 1
ATOM 1152 O O . ALA A 1 155 ? 11.128 -4.558 -15.057 1.00 94.19 155 ALA A O 1
ATOM 1153 N N . ASP A 1 156 ? 13.044 -5.603 -14.679 1.00 92.31 156 ASP A N 1
ATOM 1154 C CA . ASP A 1 156 ? 12.691 -6.811 -15.437 1.00 92.31 156 ASP A CA 1
ATOM 1155 C C . ASP A 1 156 ? 12.164 -7.885 -14.450 1.00 92.31 156 ASP A C 1
ATOM 1157 O O . ASP A 1 156 ? 11.437 -7.572 -13.505 1.00 92.31 156 ASP A O 1
ATOM 1161 N N . THR A 1 157 ? 12.509 -9.159 -14.637 1.00 93.19 157 THR A N 1
ATOM 1162 C CA . THR A 1 157 ? 12.061 -10.270 -13.789 1.00 93.19 157 THR A CA 1
ATOM 1163 C C . THR A 1 157 ? 12.662 -10.193 -12.384 1.00 93.19 157 THR A C 1
ATOM 1165 O O . THR A 1 157 ? 13.809 -10.584 -12.151 1.00 93.19 157 THR A O 1
ATOM 1168 N N . VAL A 1 158 ? 11.864 -9.709 -11.434 1.00 95.62 158 VAL A N 1
ATOM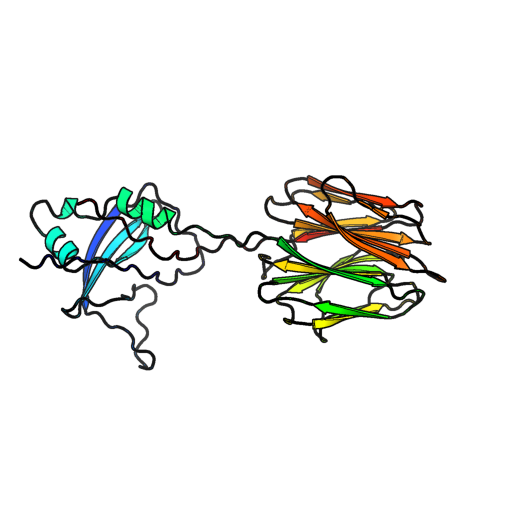 1169 C CA . VAL A 1 158 ? 12.230 -9.605 -10.017 1.00 95.62 158 VAL A CA 1
ATOM 1170 C C . VAL A 1 158 ? 12.212 -10.968 -9.343 1.00 95.62 158 VAL A C 1
ATOM 1172 O O . VAL A 1 158 ? 11.260 -11.732 -9.464 1.00 95.62 158 VAL A O 1
ATOM 1175 N N . THR A 1 159 ? 13.289 -11.269 -8.622 1.00 96.69 159 THR A N 1
ATOM 1176 C CA . THR A 1 159 ? 13.496 -12.538 -7.911 1.00 96.69 159 THR A CA 1
ATOM 1177 C C . THR A 1 159 ? 13.307 -12.404 -6.405 1.00 96.69 159 THR A C 1
ATOM 1179 O O . THR A 1 159 ? 13.161 -13.409 -5.713 1.00 96.69 159 THR A O 1
ATOM 1182 N N . GLY A 1 160 ? 13.290 -11.177 -5.882 1.00 97.06 160 GLY A N 1
ATOM 1183 C CA . GLY A 1 160 ? 12.967 -10.925 -4.487 1.00 97.06 160 GLY A CA 1
ATOM 1184 C C . GLY A 1 160 ? 13.144 -9.470 -4.086 1.00 97.06 160 GLY A C 1
ATOM 1185 O O . GLY A 1 160 ? 13.954 -8.740 -4.658 1.00 97.06 160 GLY A O 1
ATOM 1186 N N . ILE A 1 161 ? 12.392 -9.074 -3.061 1.00 98.69 161 ILE A N 1
ATOM 1187 C CA . ILE A 1 161 ? 12.523 -7.781 -2.394 1.00 98.69 161 ILE A CA 1
ATOM 1188 C C . ILE A 1 161 ? 12.580 -8.030 -0.892 1.00 98.69 161 ILE A C 1
ATOM 1190 O O . ILE A 1 161 ? 11.775 -8.793 -0.352 1.00 98.69 161 ILE A O 1
ATOM 1194 N N . THR A 1 162 ? 13.537 -7.398 -0.215 1.00 98.69 162 THR A N 1
ATOM 1195 C CA . THR A 1 162 ? 13.679 -7.487 1.243 1.00 98.69 162 THR A CA 1
ATOM 1196 C C . THR A 1 162 ? 13.826 -6.113 1.880 1.00 98.69 162 THR A C 1
ATOM 1198 O O . THR A 1 162 ? 14.353 -5.198 1.255 1.00 98.69 162 THR A O 1
ATOM 1201 N N . PHE A 1 163 ? 13.396 -5.982 3.135 1.00 98.06 163 PHE A N 1
ATOM 1202 C CA . PHE A 1 163 ? 13.701 -4.843 4.005 1.00 98.06 163 PHE A CA 1
ATOM 1203 C C . PHE A 1 163 ? 14.196 -5.370 5.343 1.00 98.06 163 PHE A C 1
ATOM 1205 O O . PHE A 1 163 ? 13.527 -6.189 5.975 1.00 98.06 163 PHE A O 1
ATOM 1212 N N . ASN A 1 164 ? 15.400 -4.958 5.741 1.00 95.62 164 ASN A N 1
ATOM 1213 C CA . ASN A 1 164 ? 16.092 -5.524 6.905 1.00 95.62 164 ASN A CA 1
ATOM 1214 C C . ASN A 1 164 ? 16.189 -7.072 6.857 1.00 95.62 164 ASN A C 1
ATOM 1216 O O . ASN A 1 164 ? 16.009 -7.758 7.860 1.00 95.62 164 ASN A O 1
ATOM 1220 N N . GLY A 1 165 ? 16.377 -7.637 5.658 1.00 95.31 165 GLY A N 1
ATOM 1221 C CA . GLY A 1 165 ? 16.418 -9.087 5.426 1.00 95.31 165 GLY A CA 1
ATOM 1222 C C . GLY A 1 165 ? 15.057 -9.800 5.434 1.00 95.31 165 GLY A C 1
ATOM 1223 O O . GLY A 1 165 ? 14.989 -10.963 5.045 1.00 95.31 165 GLY A O 1
ATOM 1224 N N . ALA A 1 166 ? 13.963 -9.131 5.812 1.00 98.12 166 ALA A N 1
ATOM 1225 C CA . ALA A 1 166 ? 12.622 -9.703 5.745 1.00 98.12 166 ALA A CA 1
ATOM 1226 C C . ALA A 1 166 ? 12.039 -9.558 4.333 1.00 98.12 166 ALA A C 1
ATOM 1228 O O . ALA A 1 166 ? 12.008 -8.457 3.783 1.00 98.12 166 ALA A O 1
ATOM 1229 N N . ALA A 1 167 ? 11.553 -10.658 3.758 1.00 98.44 167 ALA A N 1
ATOM 1230 C CA . ALA A 1 167 ? 10.959 -10.662 2.424 1.00 98.44 167 ALA A CA 1
ATOM 1231 C C . ALA A 1 167 ? 9.605 -9.932 2.376 1.00 98.44 167 ALA A C 1
ATOM 1233 O O . ALA A 1 167 ? 8.825 -9.972 3.339 1.00 98.44 167 ALA A O 1
ATOM 1234 N N . PHE A 1 168 ? 9.348 -9.296 1.233 1.00 98.75 168 PHE A N 1
ATOM 1235 C CA . PHE A 1 168 ? 8.052 -8.742 0.848 1.00 98.75 168 PHE A CA 1
ATOM 1236 C C . PHE A 1 168 ? 7.176 -9.802 0.180 1.00 98.75 168 PHE A C 1
ATOM 1238 O O . PHE A 1 168 ? 7.674 -10.782 -0.374 1.00 98.75 168 PHE A O 1
ATOM 1245 N N . THR A 1 169 ? 5.872 -9.546 0.178 1.00 98.62 169 THR A N 1
ATOM 1246 C CA . THR A 1 169 ? 4.880 -10.292 -0.596 1.00 98.62 169 THR A CA 1
ATOM 1247 C C . THR A 1 169 ? 4.577 -9.540 -1.889 1.00 98.62 169 THR A C 1
ATOM 1249 O O . THR A 1 169 ? 4.402 -8.324 -1.864 1.00 98.62 169 THR A O 1
ATOM 1252 N N . GLU A 1 170 ? 4.516 -10.236 -3.022 1.00 98.31 170 GLU A N 1
ATOM 1253 C CA . GLU A 1 170 ? 4.073 -9.639 -4.287 1.00 98.31 170 GLU A CA 1
ATOM 1254 C C . GLU A 1 170 ? 2.562 -9.377 -4.244 1.00 98.31 170 GLU A C 1
ATOM 1256 O O . GLU A 1 170 ? 1.790 -10.287 -3.948 1.00 98.31 170 GLU A O 1
ATOM 1261 N N . ALA A 1 171 ? 2.142 -8.141 -4.524 1.00 98.38 171 ALA A N 1
ATOM 1262 C CA . ALA A 1 171 ? 0.730 -7.807 -4.710 1.00 98.38 171 ALA A CA 1
ATOM 1263 C C . ALA A 1 171 ? 0.317 -8.034 -6.164 1.00 98.38 171 ALA A C 1
ATOM 1265 O O . ALA A 1 171 ? -0.670 -8.714 -6.439 1.00 98.38 171 ALA A O 1
ATOM 1266 N N . ILE A 1 172 ? 1.064 -7.433 -7.091 1.00 98.12 172 ILE A N 1
ATOM 1267 C CA . ILE A 1 172 ? 0.780 -7.504 -8.520 1.00 98.12 172 ILE A CA 1
ATOM 1268 C C . ILE A 1 172 ? 2.012 -7.094 -9.326 1.00 98.12 172 ILE A C 1
ATOM 1270 O O . ILE A 1 172 ? 2.743 -6.183 -8.938 1.00 98.12 172 ILE A O 1
ATOM 1274 N N . SER A 1 173 ? 2.221 -7.713 -10.483 1.00 96.94 173 SER A N 1
ATOM 1275 C CA . SER A 1 173 ? 3.165 -7.214 -11.474 1.00 96.94 173 SER A CA 1
ATOM 1276 C C . SER A 1 173 ? 2.728 -7.553 -12.895 1.00 96.94 173 SER A C 1
ATOM 1278 O O . SER A 1 173 ? 1.945 -8.472 -13.137 1.00 96.94 173 SER A O 1
ATOM 1280 N N . THR A 1 174 ? 3.232 -6.769 -13.837 1.00 95.19 174 THR A N 1
ATOM 1281 C CA . THR A 1 174 ? 3.207 -7.096 -15.268 1.00 95.19 174 THR A CA 1
ATOM 1282 C C . THR A 1 174 ? 4.124 -8.287 -15.551 1.00 95.19 174 THR A C 1
ATOM 1284 O O . THR A 1 174 ? 5.037 -8.587 -14.782 1.00 95.19 174 THR A O 1
ATOM 1287 N N . VAL A 1 175 ? 3.892 -9.006 -16.645 1.00 88.31 175 VAL A N 1
ATOM 1288 C CA . VAL A 1 175 ? 4.638 -10.241 -16.965 1.00 88.31 175 VAL A CA 1
ATOM 1289 C C . VAL A 1 175 ? 5.669 -10.050 -18.073 1.00 88.31 175 VAL A C 1
ATOM 1291 O O . VAL A 1 175 ? 6.397 -10.985 -18.407 1.00 88.31 175 VAL A O 1
ATOM 1294 N N . THR A 1 176 ? 5.760 -8.847 -18.632 1.00 79.31 176 THR A N 1
ATOM 1295 C CA . THR A 1 176 ? 6.706 -8.513 -19.698 1.00 79.31 176 THR A CA 1
ATOM 1296 C C . THR A 1 176 ? 8.122 -8.259 -19.170 1.00 79.31 176 THR A C 1
ATOM 1298 O O . THR A 1 176 ? 8.362 -8.126 -17.968 1.00 79.31 176 THR A O 1
ATOM 1301 N N . THR A 1 177 ? 9.089 -8.165 -20.089 1.00 77.56 177 THR A N 1
ATOM 1302 C CA . THR A 1 177 ? 10.470 -7.725 -19.803 1.00 77.56 177 THR A CA 1
ATOM 1303 C C . THR A 1 177 ? 10.535 -6.277 -19.299 1.00 77.56 177 THR A C 1
ATOM 1305 O O . THR A 1 177 ? 11.538 -5.842 -18.726 1.00 77.56 177 THR A O 1
ATOM 1308 N N . PHE A 1 178 ? 9.456 -5.511 -19.496 1.00 85.50 178 PHE A N 1
ATOM 1309 C CA . PHE A 1 178 ? 9.328 -4.126 -19.063 1.00 85.50 178 PHE A CA 1
ATOM 1310 C C . PHE A 1 178 ? 8.473 -4.001 -17.802 1.00 85.50 178 PHE A C 1
ATOM 1312 O O . PHE A 1 178 ? 7.531 -3.221 -17.756 1.00 85.50 178 PHE A O 1
ATOM 1319 N N . ARG A 1 179 ? 8.795 -4.781 -16.767 1.00 91.94 179 ARG A N 1
ATOM 1320 C CA . ARG A 1 179 ? 7.932 -4.968 -15.602 1.00 91.94 179 ARG A CA 1
ATOM 1321 C C . ARG A 1 179 ? 7.767 -3.708 -14.743 1.00 91.94 179 ARG A C 1
ATOM 1323 O O . ARG A 1 179 ? 8.733 -3.134 -14.237 1.00 91.94 179 ARG A O 1
ATOM 1330 N N . SER A 1 180 ? 6.511 -3.342 -14.543 1.00 96.88 180 SER A N 1
ATOM 1331 C CA . SER A 1 180 ? 5.990 -2.560 -13.423 1.00 96.88 180 SER A CA 1
ATOM 1332 C C . SER A 1 180 ? 5.363 -3.500 -12.399 1.00 96.88 180 SER A C 1
ATOM 1334 O O . SER A 1 180 ? 4.649 -4.436 -12.777 1.00 96.88 180 SER A O 1
ATOM 1336 N N . GLY A 1 181 ? 5.601 -3.273 -11.110 1.00 97.62 181 GLY A N 1
ATOM 1337 C CA . GLY A 1 181 ? 4.958 -4.086 -10.082 1.00 97.62 181 GLY A CA 1
ATOM 1338 C C . GLY A 1 181 ? 5.037 -3.517 -8.674 1.00 97.62 181 GLY A C 1
ATOM 1339 O O . GLY A 1 181 ? 5.757 -2.557 -8.403 1.00 97.62 181 GLY A O 1
ATOM 1340 N N . ILE A 1 182 ? 4.259 -4.137 -7.795 1.00 98.75 182 ILE A N 1
ATOM 1341 C CA . ILE A 1 182 ? 3.982 -3.698 -6.435 1.00 98.75 182 ILE A CA 1
ATOM 1342 C C . ILE A 1 182 ? 4.162 -4.886 -5.491 1.00 98.75 182 ILE A C 1
ATOM 1344 O O . ILE A 1 182 ? 3.574 -5.954 -5.669 1.00 98.75 182 ILE A O 1
ATOM 1348 N N . TRP A 1 183 ? 4.954 -4.665 -4.452 1.00 98.81 183 TRP A N 1
ATOM 1349 C CA . TRP A 1 183 ? 5.208 -5.580 -3.350 1.00 98.81 183 TRP A CA 1
ATOM 1350 C C . TRP A 1 183 ? 4.865 -4.886 -2.040 1.00 98.81 183 TRP A C 1
ATOM 1352 O O . TRP A 1 183 ? 4.964 -3.668 -1.941 1.00 98.81 183 TRP A O 1
ATOM 1362 N N . TYR A 1 184 ? 4.508 -5.636 -1.005 1.00 98.81 184 TYR A N 1
ATOM 1363 C CA . TYR A 1 184 ? 4.187 -5.054 0.295 1.00 98.81 184 TYR A CA 1
ATOM 1364 C C . TYR A 1 184 ? 4.747 -5.850 1.470 1.00 98.81 184 TYR A C 1
ATOM 1366 O O . TYR A 1 184 ? 5.031 -7.049 1.382 1.00 98.81 184 TYR A O 1
ATOM 1374 N N . LYS A 1 185 ? 4.889 -5.157 2.599 1.00 98.50 185 LYS A N 1
ATOM 1375 C CA . LYS A 1 185 ? 5.290 -5.720 3.881 1.00 98.50 185 LYS A CA 1
ATOM 1376 C C . LYS A 1 185 ? 4.408 -5.168 4.994 1.00 98.50 185 LYS A C 1
ATOM 1378 O O . LYS A 1 185 ? 4.442 -3.975 5.276 1.00 98.50 185 LYS A O 1
ATOM 1383 N N . ILE A 1 186 ? 3.646 -6.057 5.623 1.00 98.31 186 ILE A N 1
ATOM 1384 C CA . ILE A 1 186 ? 2.854 -5.770 6.827 1.00 98.31 186 ILE A CA 1
ATOM 1385 C C . ILE A 1 186 ? 3.787 -5.710 8.035 1.00 98.31 186 ILE A C 1
ATOM 1387 O O . ILE A 1 186 ? 4.719 -6.519 8.116 1.00 98.31 186 ILE A O 1
ATOM 1391 N N . SER A 1 187 ? 3.508 -4.785 8.957 1.00 95.81 187 SER A N 1
ATOM 1392 C CA . SER A 1 187 ? 4.260 -4.583 10.200 1.00 95.81 187 SER A CA 1
ATOM 1393 C C . SER A 1 187 ? 5.768 -4.524 9.930 1.00 95.81 187 SER A C 1
ATOM 1395 O O . SER A 1 187 ? 6.517 -5.421 10.339 1.00 95.81 187 SER A O 1
ATOM 1397 N N . PRO A 1 188 ? 6.223 -3.523 9.156 1.00 96.88 188 PRO A N 1
ATOM 1398 C CA . PRO A 1 188 ? 7.633 -3.384 8.828 1.00 96.88 188 PRO A CA 1
ATOM 1399 C C . PRO A 1 188 ? 8.486 -3.241 10.096 1.00 96.88 188 PRO A C 1
ATOM 1401 O O . PRO A 1 188 ? 8.021 -2.805 11.149 1.00 96.88 188 PRO A O 1
ATOM 1404 N N . PHE A 1 189 ? 9.775 -3.571 9.983 1.00 97.19 189 PHE A N 1
ATOM 1405 C CA . PHE A 1 189 ? 10.763 -3.153 10.982 1.00 97.19 189 PHE A CA 1
ATOM 1406 C C . PHE A 1 189 ? 10.640 -1.643 11.214 1.00 97.19 189 PHE A C 1
ATOM 1408 O O . PHE A 1 189 ? 10.475 -0.940 10.228 1.00 97.19 189 PHE A O 1
ATOM 1415 N N . ILE A 1 190 ? 10.736 -1.159 12.458 1.00 98.00 190 ILE A N 1
ATOM 1416 C CA . ILE A 1 190 ? 10.696 0.275 12.791 1.00 98.00 190 ILE A CA 1
ATOM 1417 C C . ILE A 1 190 ? 12.122 0.826 12.830 1.00 98.00 190 ILE A C 1
ATOM 1419 O O . ILE A 1 190 ? 12.957 0.348 13.600 1.00 98.00 190 ILE A O 1
ATOM 1423 N N . GLY A 1 191 ? 12.380 1.867 12.045 1.00 97.94 191 GLY A N 1
ATOM 1424 C CA . GLY A 1 191 ? 13.670 2.540 11.953 1.00 97.94 191 GLY A CA 1
ATOM 1425 C C . GLY A 1 191 ? 14.223 2.531 10.534 1.00 97.94 191 GLY A C 1
ATOM 1426 O O . GLY A 1 191 ? 13.510 2.298 9.561 1.00 97.94 191 GLY A O 1
ATOM 1427 N N . THR A 1 192 ? 15.517 2.811 10.409 1.00 98.56 192 THR A N 1
ATOM 1428 C CA . THR A 1 192 ? 16.196 2.868 9.111 1.00 98.56 192 THR A CA 1
ATOM 1429 C C . THR A 1 192 ? 16.849 1.533 8.787 1.00 98.56 192 THR A C 1
ATOM 1431 O O . THR A 1 192 ? 17.678 1.046 9.555 1.00 98.56 192 THR A O 1
ATOM 1434 N N . ALA A 1 193 ? 16.514 0.965 7.633 1.00 98.31 193 ALA A N 1
ATOM 1435 C CA . ALA A 1 193 ? 17.156 -0.229 7.101 1.00 98.31 193 ALA A CA 1
ATOM 1436 C C . ALA A 1 193 ? 17.239 -0.166 5.570 1.00 98.31 193 ALA A C 1
ATOM 1438 O O . ALA A 1 193 ? 16.732 0.756 4.932 1.00 98.31 193 ALA A O 1
ATOM 1439 N N . ASN A 1 194 ? 17.899 -1.153 4.972 1.00 98.50 194 ASN A N 1
ATOM 1440 C CA . ASN A 1 194 ? 18.014 -1.236 3.524 1.00 98.50 194 ASN A CA 1
ATOM 1441 C C . ASN A 1 194 ? 16.829 -1.984 2.923 1.00 98.50 194 ASN A C 1
ATOM 1443 O O . ASN A 1 194 ? 16.519 -3.098 3.355 1.00 98.50 194 ASN A O 1
ATOM 1447 N N . VAL A 1 195 ? 16.235 -1.395 1.888 1.00 98.75 195 VAL A N 1
ATOM 1448 C CA . VAL A 1 195 ? 15.458 -2.115 0.882 1.00 98.75 195 VAL A CA 1
ATOM 1449 C C . VAL A 1 195 ? 16.437 -2.682 -0.138 1.00 98.75 195 VAL A C 1
ATOM 1451 O O . VAL A 1 195 ? 17.282 -1.953 -0.659 1.00 98.75 195 VAL A O 1
ATOM 1454 N N . VAL A 1 196 ? 16.330 -3.979 -0.416 1.00 98.62 196 VAL A N 1
ATOM 1455 C CA . VAL A 1 196 ? 17.135 -4.676 -1.425 1.00 98.62 196 VAL A CA 1
ATOM 1456 C C . VAL A 1 196 ? 16.195 -5.312 -2.433 1.00 98.62 196 VAL A C 1
ATOM 1458 O O . VAL A 1 196 ? 15.449 -6.228 -2.090 1.00 98.62 196 VAL A O 1
ATOM 1461 N N . VAL A 1 197 ? 16.254 -4.832 -3.670 1.00 98.50 197 VAL A N 1
ATOM 1462 C CA . VAL A 1 197 ? 15.550 -5.389 -4.828 1.00 98.50 197 VAL A CA 1
ATOM 1463 C C . VAL A 1 197 ? 16.538 -6.238 -5.620 1.00 98.50 197 VAL A C 1
ATOM 1465 O O . VAL A 1 197 ? 17.659 -5.795 -5.879 1.00 98.50 197 VAL A O 1
ATOM 1468 N N . SER A 1 198 ? 16.127 -7.440 -6.012 1.00 98.00 198 SER A N 1
ATOM 1469 C CA . SER A 1 198 ? 16.916 -8.371 -6.823 1.00 98.00 198 SER A CA 1
ATOM 1470 C C . SER A 1 198 ? 16.134 -8.795 -8.061 1.00 98.00 198 SER A C 1
ATOM 1472 O O . SER A 1 198 ? 14.928 -9.026 -7.987 1.00 98.00 198 SER A O 1
ATOM 1474 N N . GLN A 1 199 ? 16.816 -8.936 -9.194 1.00 95.81 199 GLN A N 1
ATOM 1475 C CA . GLN A 1 199 ? 16.242 -9.440 -10.442 1.00 95.81 199 GLN A CA 1
ATOM 1476 C C . GLN A 1 199 ? 17.198 -10.415 -11.138 1.00 95.81 199 GLN A C 1
ATOM 1478 O O . GLN A 1 199 ? 18.401 -10.415 -10.878 1.00 95.81 199 GLN A O 1
ATOM 1483 N N . SER A 1 200 ? 16.677 -11.247 -12.041 1.00 94.31 200 SER A N 1
ATOM 1484 C CA . SER A 1 200 ? 17.481 -12.216 -12.807 1.00 94.31 200 SER A CA 1
ATOM 1485 C C . SER A 1 200 ? 18.138 -11.628 -14.061 1.00 94.31 200 SER A C 1
ATOM 1487 O O . SER A 1 200 ? 18.917 -12.308 -14.724 1.00 94.31 200 SER A O 1
ATOM 1489 N N . SER A 1 201 ? 17.808 -10.384 -14.404 1.00 89.75 201 SER A N 1
ATOM 1490 C CA . SER A 1 201 ? 18.235 -9.684 -15.617 1.00 89.75 201 SER A CA 1
ATOM 1491 C C . SER A 1 201 ? 19.238 -8.570 -15.304 1.00 89.75 201 SER A C 1
ATOM 1493 O O . SER A 1 201 ? 19.442 -8.206 -14.148 1.00 89.75 201 SER A O 1
ATOM 1495 N N . THR A 1 202 ? 19.859 -8.002 -16.337 1.00 87.38 202 THR A N 1
ATOM 1496 C CA . THR A 1 202 ? 20.814 -6.885 -16.224 1.00 87.38 202 THR A CA 1
ATOM 1497 C C . THR A 1 202 ? 20.241 -5.579 -16.778 1.00 87.38 202 THR A C 1
ATOM 1499 O O . THR A 1 202 ? 20.972 -4.786 -17.360 1.00 87.38 202 THR A O 1
ATOM 1502 N N . TRP A 1 203 ? 18.935 -5.341 -16.651 1.00 91.88 203 TRP A N 1
ATOM 1503 C CA . TRP A 1 203 ? 18.333 -4.036 -16.960 1.00 91.88 203 TRP A CA 1
ATOM 1504 C C . TRP A 1 203 ? 18.457 -3.074 -15.776 1.00 91.88 203 TRP A C 1
ATOM 1506 O O . TRP A 1 203 ? 18.789 -3.489 -14.667 1.00 91.88 203 TRP A O 1
ATOM 1516 N N . ALA A 1 204 ? 18.227 -1.779 -15.987 1.00 94.38 204 ALA A N 1
ATOM 1517 C CA . ALA A 1 204 ? 18.193 -0.854 -14.865 1.00 94.38 204 ALA A CA 1
ATOM 1518 C C . ALA A 1 204 ? 16.982 -1.120 -13.962 1.00 94.38 204 ALA A C 1
ATOM 1520 O O . ALA A 1 204 ? 15.895 -1.478 -14.423 1.00 94.38 204 ALA A O 1
ATOM 1521 N N . ILE A 1 205 ? 17.183 -0.918 -12.665 1.00 95.69 205 ILE A N 1
ATOM 1522 C CA . ILE A 1 205 ? 16.159 -1.055 -11.639 1.00 95.69 205 ILE A CA 1
ATOM 1523 C C . ILE A 1 205 ? 15.851 0.346 -11.128 1.00 95.69 205 ILE A C 1
ATOM 1525 O O . ILE A 1 205 ? 16.747 1.094 -10.738 1.00 95.69 205 ILE A O 1
ATOM 1529 N N . THR A 1 206 ? 14.573 0.683 -11.102 1.00 97.12 206 THR A N 1
ATOM 1530 C CA . THR A 1 206 ? 14.039 1.869 -10.427 1.00 97.12 206 THR A CA 1
ATOM 1531 C C . THR A 1 206 ? 13.023 1.395 -9.412 1.00 97.12 206 THR A C 1
ATOM 1533 O O . THR A 1 206 ? 12.289 0.444 -9.673 1.00 97.12 206 THR A O 1
ATOM 1536 N N . SER A 1 207 ? 13.018 2.005 -8.237 1.00 98.31 207 SER A N 1
ATOM 1537 C CA . SER A 1 207 ? 12.181 1.550 -7.135 1.00 98.31 207 SER A CA 1
ATOM 1538 C C . SER A 1 207 ? 11.839 2.709 -6.225 1.00 98.31 207 SER A C 1
ATOM 1540 O O . SER A 1 207 ? 12.657 3.612 -6.037 1.00 98.31 207 SER A O 1
ATOM 1542 N N . GLY A 1 208 ? 10.673 2.646 -5.600 1.00 98.62 208 GLY A N 1
ATOM 1543 C CA . GLY A 1 208 ? 10.358 3.464 -4.448 1.00 98.62 208 GLY A CA 1
ATOM 1544 C C . GLY A 1 208 ? 9.650 2.669 -3.369 1.00 98.62 208 GLY A C 1
ATOM 1545 O O . GLY A 1 208 ? 8.947 1.707 -3.647 1.00 98.62 208 GLY A O 1
ATOM 1546 N N . ALA A 1 209 ? 9.902 3.048 -2.122 1.00 98.75 209 ALA A N 1
ATOM 1547 C CA . ALA A 1 209 ? 9.225 2.522 -0.948 1.00 98.75 209 ALA A CA 1
ATOM 1548 C C . ALA A 1 209 ? 8.344 3.621 -0.348 1.00 98.75 209 ALA A C 1
ATOM 1550 O O . ALA A 1 209 ? 8.811 4.752 -0.199 1.00 98.75 209 ALA A O 1
ATOM 1551 N N . THR A 1 210 ? 7.099 3.290 -0.015 1.00 98.88 210 THR A N 1
ATOM 1552 C CA . THR A 1 210 ? 6.094 4.206 0.536 1.00 98.88 210 THR A CA 1
ATOM 1553 C C . THR A 1 210 ? 5.469 3.589 1.787 1.00 98.88 210 THR A C 1
ATOM 1555 O O . THR A 1 210 ? 5.023 2.440 1.753 1.00 98.88 210 THR A O 1
ATOM 1558 N N . ASN A 1 211 ? 5.424 4.354 2.877 1.00 98.69 211 ASN A N 1
ATOM 1559 C CA . ASN A 1 211 ? 4.862 3.945 4.163 1.00 98.69 211 ASN A CA 1
ATOM 1560 C C . ASN A 1 211 ? 3.393 4.336 4.272 1.00 98.69 211 ASN A C 1
ATOM 1562 O O . ASN A 1 211 ? 3.002 5.426 3.843 1.00 98.69 211 ASN A O 1
ATOM 1566 N N . TYR A 1 212 ? 2.615 3.473 4.916 1.00 98.56 212 TYR A N 1
ATOM 1567 C CA . TYR A 1 212 ? 1.207 3.693 5.194 1.00 98.56 212 TYR A CA 1
ATOM 1568 C C . TYR A 1 212 ? 0.904 3.438 6.669 1.00 98.56 212 TYR A C 1
ATOM 1570 O O . TYR A 1 212 ? 1.282 2.399 7.214 1.00 98.56 212 TYR A O 1
ATOM 1578 N N . SER A 1 213 ? 0.170 4.360 7.285 1.00 96.88 213 SER A N 1
ATOM 1579 C CA . SER A 1 213 ? -0.450 4.197 8.603 1.00 96.88 213 SER A CA 1
ATOM 1580 C C . SER A 1 213 ? -1.961 4.057 8.459 1.00 96.88 213 SER A C 1
ATOM 1582 O O . SER A 1 213 ? -2.538 4.574 7.505 1.00 96.88 213 SER A O 1
ATOM 1584 N N . GLY A 1 214 ? -2.609 3.353 9.385 1.00 94.94 214 GLY A N 1
ATOM 1585 C CA . GLY A 1 214 ? -4.037 3.044 9.317 1.00 94.94 214 GLY A CA 1
ATOM 1586 C C . GLY A 1 214 ? -4.385 1.991 8.261 1.00 94.94 214 GLY A C 1
ATOM 1587 O O . GLY A 1 214 ? -5.516 1.972 7.779 1.00 94.94 214 GLY A O 1
ATOM 1588 N N . ALA A 1 215 ? -3.435 1.140 7.859 1.00 96.81 215 ALA A N 1
ATOM 1589 C CA . ALA A 1 215 ? -3.659 0.099 6.850 1.00 96.81 215 ALA A CA 1
ATOM 1590 C C . ALA A 1 215 ? -4.199 -1.203 7.466 1.00 96.81 215 ALA A C 1
ATOM 1592 O O . ALA A 1 215 ? -3.873 -1.557 8.597 1.00 96.81 215 ALA A O 1
ATOM 1593 N N . ASP A 1 216 ? -5.007 -1.951 6.710 1.00 95.69 216 ASP A N 1
ATOM 1594 C CA . ASP A 1 216 ? -5.482 -3.278 7.115 1.00 95.69 216 ASP A CA 1
ATOM 1595 C C . ASP A 1 216 ? -4.308 -4.270 7.172 1.00 95.69 216 ASP A C 1
ATOM 1597 O O . ASP A 1 216 ? -3.806 -4.726 6.150 1.00 95.69 216 ASP A O 1
ATOM 1601 N N . ILE A 1 217 ? -3.887 -4.652 8.376 1.00 94.94 217 ILE A N 1
ATOM 1602 C CA . ILE A 1 217 ? -2.766 -5.582 8.592 1.00 94.94 217 ILE A CA 1
ATOM 1603 C C . ILE A 1 217 ? -3.124 -7.064 8.386 1.00 94.94 217 ILE A C 1
ATOM 1605 O O . ILE A 1 217 ? -2.282 -7.936 8.588 1.00 94.94 217 ILE A O 1
ATOM 1609 N N . THR A 1 218 ? -4.363 -7.380 8.009 1.00 95.00 218 THR A N 1
ATOM 1610 C CA . THR A 1 218 ? -4.793 -8.752 7.695 1.00 95.00 218 THR A CA 1
ATOM 1611 C C . THR A 1 218 ? -4.904 -8.964 6.192 1.00 95.00 218 THR A C 1
ATOM 1613 O O . THR A 1 218 ? -4.391 -9.949 5.661 1.00 95.00 218 THR A O 1
ATOM 1616 N N . THR A 1 219 ? -5.522 -8.009 5.493 1.00 96.06 219 THR A N 1
ATOM 1617 C CA . THR A 1 219 ? -5.714 -8.027 4.040 1.00 96.06 219 THR A CA 1
ATOM 1618 C C . THR A 1 219 ? -5.485 -6.629 3.454 1.00 96.06 219 THR A C 1
ATOM 1620 O O . THR A 1 219 ? -6.444 -5.981 3.037 1.00 96.06 219 THR A O 1
ATOM 1623 N N . PRO A 1 220 ? -4.229 -6.141 3.414 1.00 97.50 220 PRO A N 1
ATOM 1624 C CA . PRO A 1 220 ? -3.919 -4.749 3.064 1.00 97.50 220 PRO A CA 1
ATOM 1625 C C . PRO A 1 220 ? -4.178 -4.403 1.603 1.00 97.50 220 PRO A C 1
ATOM 1627 O O . PRO A 1 220 ? -4.306 -3.229 1.279 1.00 97.50 220 PRO A O 1
ATOM 1630 N N . ILE A 1 221 ? -4.207 -5.398 0.714 1.00 98.56 221 ILE A N 1
ATOM 1631 C CA . ILE A 1 221 ? -4.348 -5.187 -0.726 1.00 98.56 221 ILE A CA 1
ATOM 1632 C C . ILE A 1 221 ? -5.788 -5.485 -1.149 1.00 98.56 221 ILE A C 1
ATOM 1634 O O . ILE A 1 221 ? -6.321 -6.556 -0.855 1.00 98.56 221 ILE A O 1
ATOM 1638 N N . GLY A 1 222 ? -6.410 -4.514 -1.813 1.00 98.12 222 GLY A N 1
ATOM 1639 C CA . GLY A 1 222 ? -7.736 -4.594 -2.420 1.00 98.12 222 GLY A CA 1
ATOM 1640 C C . GLY A 1 222 ? -7.666 -4.875 -3.920 1.00 98.12 222 GLY A C 1
ATOM 1641 O O . GLY A 1 222 ? -6.961 -5.782 -4.364 1.00 98.12 222 GLY A O 1
ATOM 1642 N N . VAL A 1 223 ? -8.417 -4.102 -4.708 1.00 98.00 223 VAL A N 1
ATOM 1643 C CA . VAL A 1 223 ? -8.424 -4.217 -6.175 1.00 98.00 223 VAL A CA 1
ATOM 1644 C C . VAL A 1 223 ? -7.029 -3.940 -6.743 1.00 98.00 223 VAL A C 1
ATOM 1646 O O . VAL A 1 223 ? -6.334 -3.033 -6.289 1.00 98.00 223 VAL A O 1
ATOM 1649 N N . THR A 1 224 ? -6.628 -4.689 -7.769 1.00 98.56 224 THR A N 1
ATOM 1650 C CA . THR A 1 224 ? -5.378 -4.468 -8.506 1.00 98.56 224 THR A CA 1
ATOM 1651 C C . THR A 1 224 ? -5.640 -4.336 -10.002 1.00 98.56 224 THR A C 1
ATOM 1653 O O . THR A 1 224 ? -6.653 -4.812 -10.519 1.00 98.56 224 THR A O 1
ATOM 1656 N N . ALA A 1 225 ? -4.731 -3.665 -10.705 1.00 98.19 225 ALA A N 1
ATOM 1657 C CA . ALA A 1 225 ? -4.754 -3.544 -12.156 1.00 98.19 225 ALA A CA 1
ATOM 1658 C C . ALA A 1 225 ? -3.329 -3.470 -12.710 1.00 98.19 225 ALA A C 1
ATOM 1660 O O . ALA A 1 225 ? -2.414 -2.988 -12.042 1.00 98.19 225 ALA A O 1
ATOM 1661 N N . VAL A 1 226 ? -3.160 -3.924 -13.948 1.00 97.81 226 VAL A N 1
ATOM 1662 C CA . VAL A 1 226 ? -1.925 -3.769 -14.719 1.00 97.81 226 VAL A CA 1
ATOM 1663 C C . VAL A 1 226 ? -2.253 -3.338 -16.137 1.00 97.81 226 VAL A C 1
ATOM 1665 O O . VAL A 1 226 ? -3.307 -3.695 -16.667 1.00 97.81 226 VAL A O 1
ATOM 1668 N N . ALA A 1 227 ? -1.328 -2.612 -16.749 1.00 96.06 227 ALA A N 1
ATOM 1669 C CA . ALA A 1 227 ? -1.337 -2.309 -18.165 1.00 96.06 227 ALA A CA 1
ATOM 1670 C C . ALA A 1 227 ? 0.015 -2.672 -18.779 1.00 96.06 227 ALA A C 1
ATOM 1672 O O . ALA A 1 227 ? 1.078 -2.335 -18.254 1.00 96.06 227 ALA A O 1
ATOM 1673 N N . GLU A 1 228 ? -0.051 -3.374 -19.905 1.00 92.50 228 GLU A N 1
ATOM 1674 C CA . GLU A 1 228 ? 1.094 -3.711 -20.744 1.00 92.50 228 GLU A CA 1
ATOM 1675 C C . GLU A 1 228 ? 1.035 -2.807 -21.978 1.00 92.50 228 GLU A C 1
ATOM 1677 O O . GLU A 1 228 ? -0.034 -2.662 -22.575 1.00 92.50 228 GLU A O 1
ATOM 1682 N N . ALA A 1 229 ? 2.160 -2.203 -22.367 1.00 90.94 229 ALA A N 1
ATOM 1683 C CA . ALA A 1 229 ? 2.224 -1.218 -23.453 1.00 90.94 229 ALA A CA 1
ATOM 1684 C C . ALA A 1 229 ? 1.336 0.028 -23.235 1.00 90.94 229 ALA A C 1
ATOM 1686 O O . ALA A 1 229 ? 0.919 0.676 -24.195 1.00 90.94 229 ALA A O 1
ATOM 1687 N N . SER A 1 230 ? 1.063 0.373 -21.976 1.00 93.62 230 SER A N 1
ATOM 1688 C CA . SER A 1 230 ? 0.437 1.633 -21.575 1.00 93.62 230 SER A CA 1
ATOM 1689 C C . SER A 1 230 ? 0.908 2.024 -20.178 1.00 93.62 230 SER A C 1
ATOM 1691 O O . SER A 1 230 ? 1.214 1.174 -19.341 1.00 93.62 230 SER A O 1
ATOM 1693 N N . GLU A 1 231 ? 1.005 3.326 -19.958 1.00 93.56 231 GLU A N 1
ATOM 1694 C CA . GLU A 1 231 ? 1.332 3.949 -18.686 1.00 93.56 231 GLU A CA 1
ATOM 1695 C C . GLU A 1 231 ? 0.110 4.182 -17.793 1.00 93.56 231 GLU A C 1
ATOM 1697 O O . GLU A 1 231 ? 0.305 4.450 -16.615 1.00 93.56 231 GLU A O 1
ATOM 1702 N N . ASP A 1 232 ? -1.107 4.014 -18.318 1.00 95.56 232 ASP A N 1
ATOM 1703 C CA . ASP A 1 232 ? -2.354 4.309 -17.614 1.00 95.56 232 ASP A CA 1
ATOM 1704 C C . ASP A 1 232 ? -3.055 3.026 -17.152 1.00 95.56 232 ASP A C 1
ATOM 1706 O O . ASP A 1 232 ? -3.075 2.005 -17.844 1.00 95.56 232 ASP A O 1
ATOM 1710 N N . ILE A 1 233 ? -3.705 3.085 -15.989 1.00 97.50 233 ILE A N 1
ATOM 1711 C CA . ILE A 1 233 ? -4.511 1.982 -15.450 1.00 97.50 233 ILE A CA 1
ATOM 1712 C C . ILE A 1 233 ? -5.814 2.484 -14.835 1.00 97.50 233 ILE A C 1
ATOM 1714 O O . ILE A 1 233 ? -5.877 3.550 -14.222 1.00 97.50 233 ILE A O 1
ATOM 1718 N N . THR A 1 234 ? -6.854 1.655 -14.908 1.00 98.19 234 THR A N 1
ATOM 1719 C CA . THR A 1 234 ? -8.119 1.882 -14.202 1.00 98.19 234 THR A CA 1
ATOM 1720 C C . THR A 1 234 ? -8.374 0.760 -13.206 1.00 98.19 234 THR A C 1
ATOM 1722 O O . THR A 1 234 ? -8.460 -0.409 -13.581 1.00 98.19 234 THR A O 1
ATOM 1725 N N . LEU A 1 235 ? -8.550 1.124 -11.936 1.00 98.25 235 LEU A N 1
ATOM 1726 C CA . LEU A 1 235 ? -9.003 0.222 -10.883 1.00 98.25 235 LEU A CA 1
ATOM 1727 C C . LEU A 1 235 ? -10.512 0.405 -10.700 1.00 98.25 235 LEU A C 1
ATOM 1729 O O . LEU A 1 235 ? -10.985 1.506 -10.409 1.00 98.25 235 LEU A O 1
ATOM 1733 N N . ASN A 1 236 ? -11.272 -0.674 -10.888 1.00 97.56 236 ASN A N 1
ATOM 1734 C CA . ASN A 1 236 ? -12.733 -0.654 -10.830 1.00 97.56 236 ASN A CA 1
ATOM 1735 C C . ASN A 1 236 ? -13.239 -1.135 -9.469 1.00 97.56 236 ASN A C 1
ATOM 1737 O O . ASN A 1 236 ? -12.764 -2.147 -8.962 1.00 97.56 236 ASN A O 1
ATOM 1741 N N . GLY A 1 237 ? -14.246 -0.460 -8.911 1.00 93.00 237 GLY A N 1
ATOM 1742 C CA . GLY A 1 237 ? -14.882 -0.893 -7.660 1.00 93.00 237 GLY A CA 1
ATOM 1743 C C . GLY A 1 237 ? -14.027 -0.700 -6.403 1.00 93.00 237 GLY A C 1
ATOM 1744 O O . GLY A 1 237 ? -14.136 -1.480 -5.463 1.00 93.00 237 GLY A O 1
ATOM 1745 N N . THR A 1 238 ? -13.187 0.332 -6.381 1.00 95.62 238 THR A N 1
ATOM 1746 C CA . THR A 1 238 ? -12.398 0.718 -5.203 1.00 95.62 238 THR A CA 1
ATOM 1747 C C . THR A 1 238 ? -13.286 1.346 -4.121 1.00 95.62 238 THR A C 1
ATOM 1749 O O . THR A 1 238 ? -14.353 1.903 -4.403 1.00 95.62 238 THR A O 1
ATOM 1752 N N . THR A 1 239 ? -12.856 1.275 -2.866 1.00 95.50 239 THR A N 1
ATOM 1753 C CA . THR A 1 239 ? -13.635 1.689 -1.693 1.00 95.50 239 THR A CA 1
ATOM 1754 C C . THR A 1 239 ? -13.200 3.068 -1.205 1.00 95.50 239 THR A C 1
ATOM 1756 O O . THR A 1 239 ? -12.015 3.340 -1.040 1.00 95.50 239 THR A O 1
ATOM 1759 N N . ALA A 1 240 ? -14.159 3.956 -0.937 1.00 94.00 240 ALA A N 1
ATOM 1760 C CA . ALA A 1 240 ? -13.857 5.262 -0.354 1.00 94.00 240 ALA A CA 1
ATOM 1761 C C . ALA A 1 240 ? -13.176 5.110 1.021 1.00 94.00 240 ALA A C 1
ATOM 1763 O O . ALA A 1 240 ? -13.582 4.276 1.826 1.00 94.00 240 ALA A O 1
ATOM 1764 N N . GLY A 1 241 ? -12.152 5.924 1.283 1.00 91.56 241 GLY A N 1
ATOM 1765 C CA . GLY A 1 241 ? -11.315 5.824 2.488 1.00 91.56 241 GLY A CA 1
ATOM 1766 C C . GLY A 1 241 ? -10.049 4.978 2.305 1.00 91.56 241 GLY A C 1
ATOM 1767 O O . GLY A 1 241 ? -9.130 5.098 3.110 1.00 91.56 241 GLY A O 1
ATOM 1768 N N . ASN A 1 242 ? -9.958 4.199 1.223 1.00 96.75 242 ASN A N 1
ATOM 1769 C CA . ASN A 1 242 ? -8.723 3.535 0.812 1.00 96.75 242 ASN A CA 1
ATOM 1770 C C . ASN A 1 242 ? -7.821 4.483 -0.004 1.00 96.75 242 ASN A C 1
ATOM 1772 O O . ASN A 1 242 ? -8.221 5.586 -0.396 1.00 96.75 242 ASN A O 1
ATOM 1776 N N . ILE A 1 243 ? -6.599 4.041 -0.299 1.00 98.50 243 ILE A N 1
ATOM 1777 C CA . ILE A 1 243 ? -5.653 4.758 -1.165 1.00 98.50 243 ILE A CA 1
ATOM 1778 C C . ILE A 1 243 ? -5.275 3.858 -2.333 1.00 98.50 243 ILE A C 1
ATOM 1780 O O . ILE A 1 243 ? -4.960 2.696 -2.140 1.00 98.50 243 ILE A O 1
ATOM 1784 N N . ILE A 1 244 ? -5.260 4.390 -3.548 1.00 98.62 244 ILE A N 1
ATOM 1785 C CA . ILE A 1 244 ? -4.654 3.724 -4.699 1.00 98.62 244 ILE A CA 1
ATOM 1786 C C . ILE A 1 244 ? -3.180 4.100 -4.744 1.00 98.62 244 ILE A C 1
ATOM 1788 O O . ILE A 1 244 ? -2.865 5.287 -4.694 1.00 98.62 244 ILE A O 1
ATOM 1792 N N . THR A 1 245 ? -2.302 3.111 -4.865 1.00 98.69 245 THR A N 1
ATOM 1793 C CA . THR A 1 245 ? -0.881 3.280 -5.191 1.00 98.69 245 THR A CA 1
ATOM 1794 C C . THR A 1 245 ? -0.653 2.740 -6.594 1.00 98.69 245 THR A C 1
ATOM 1796 O O . THR A 1 245 ? -1.244 1.724 -6.971 1.00 98.69 245 THR A O 1
ATOM 1799 N N . ALA A 1 246 ? 0.149 3.429 -7.393 1.00 98.50 246 ALA A N 1
ATOM 1800 C CA . ALA A 1 246 ? 0.441 3.007 -8.749 1.00 98.50 246 ALA A CA 1
ATOM 1801 C C . ALA A 1 246 ? 1.861 3.363 -9.143 1.00 98.50 246 ALA A C 1
ATOM 1803 O O . ALA A 1 246 ? 2.372 4.424 -8.797 1.00 98.50 246 ALA A O 1
ATOM 1804 N N . VAL A 1 247 ? 2.444 2.496 -9.956 1.00 98.38 247 VAL A N 1
ATOM 1805 C CA . VAL A 1 247 ? 3.737 2.692 -10.586 1.00 98.38 247 VAL A CA 1
ATOM 1806 C C . VAL A 1 247 ? 3.575 2.624 -12.087 1.00 98.38 247 VAL A C 1
ATOM 1808 O O . VAL A 1 247 ? 2.880 1.749 -12.601 1.00 98.38 247 VAL A O 1
ATOM 1811 N N . ALA A 1 248 ? 4.246 3.537 -12.774 1.00 96.94 248 ALA A N 1
ATOM 1812 C CA . ALA A 1 248 ? 4.432 3.466 -14.209 1.00 96.94 248 ALA A CA 1
ATOM 1813 C C . ALA A 1 248 ? 5.925 3.420 -14.520 1.00 96.94 248 ALA A C 1
ATOM 1815 O O . ALA A 1 248 ? 6.738 4.091 -13.872 1.00 96.94 248 ALA A O 1
ATOM 1816 N N . ARG A 1 249 ? 6.272 2.652 -15.546 1.00 94.75 249 ARG A N 1
ATOM 1817 C CA . ARG A 1 249 ? 7.611 2.523 -16.110 1.00 94.75 249 ARG A CA 1
ATOM 1818 C C . ARG A 1 249 ? 7.552 2.811 -17.603 1.00 94.75 249 ARG A C 1
ATOM 1820 O O . ARG A 1 249 ? 6.602 2.436 -18.273 1.00 94.75 249 ARG A O 1
ATOM 1827 N N . ASN A 1 250 ? 8.624 3.385 -18.131 1.00 93.31 250 ASN A N 1
ATOM 1828 C CA . ASN A 1 250 ? 8.898 3.499 -19.557 1.00 93.31 250 ASN A CA 1
ATOM 1829 C C . ASN A 1 250 ? 10.325 3.016 -19.845 1.00 93.31 250 ASN A C 1
ATOM 1831 O O . ASN A 1 250 ? 11.250 3.262 -19.056 1.00 93.31 250 ASN A O 1
ATOM 1835 N N . ALA A 1 251 ? 10.507 2.285 -20.942 1.00 86.75 251 ALA A N 1
ATOM 1836 C CA . ALA A 1 251 ? 11.828 1.887 -21.400 1.00 86.75 251 ALA A CA 1
ATOM 1837 C C . ALA A 1 251 ? 12.557 3.085 -22.035 1.00 86.75 251 ALA A C 1
ATOM 1839 O O . ALA A 1 251 ? 11.941 4.003 -22.549 1.00 86.75 251 ALA A O 1
ATOM 1840 N N . ASN A 1 252 ? 13.891 3.083 -22.027 1.00 78.31 252 ASN A N 1
ATOM 1841 C CA . ASN A 1 252 ? 14.700 3.985 -22.857 1.00 78.31 252 ASN A CA 1
ATOM 1842 C C . ASN A 1 252 ? 14.544 5.506 -22.600 1.00 78.31 252 ASN A C 1
ATOM 1844 O O . ASN A 1 252 ? 14.377 6.295 -23.525 1.00 78.31 252 ASN A O 1
ATOM 1848 N N . SER A 1 253 ? 14.769 5.936 -21.353 1.00 70.50 253 SER A N 1
ATOM 1849 C CA . SER A 1 253 ? 15.012 7.341 -20.957 1.00 70.50 253 SER A CA 1
ATOM 1850 C C . SER A 1 253 ? 14.023 8.379 -21.488 1.00 70.50 253 SER A C 1
ATOM 1852 O O . SER A 1 253 ? 14.429 9.428 -22.000 1.00 70.50 253 SER A O 1
ATOM 1854 N N . ALA A 1 254 ? 12.724 8.163 -21.274 1.00 80.94 254 ALA A N 1
ATOM 1855 C CA . ALA A 1 254 ? 11.811 9.297 -21.183 1.00 80.94 254 ALA A CA 1
ATOM 1856 C C . ALA A 1 254 ? 12.404 10.358 -20.233 1.00 80.94 254 ALA A C 1
ATOM 1858 O O . ALA A 1 254 ? 12.713 10.091 -19.070 1.00 80.94 254 ALA A O 1
ATOM 1859 N N . THR A 1 255 ? 12.601 11.570 -20.747 1.00 83.88 255 THR A N 1
ATOM 1860 C CA . THR A 1 255 ? 13.212 12.687 -20.011 1.00 83.88 255 THR A CA 1
ATOM 1861 C C . THR A 1 255 ? 12.327 13.211 -18.886 1.00 83.88 255 THR A C 1
ATOM 1863 O O . THR A 1 255 ? 12.839 13.749 -17.906 1.00 83.88 255 THR A O 1
ATOM 1866 N N . THR A 1 256 ? 11.008 13.052 -19.005 1.00 92.06 256 THR A N 1
ATOM 1867 C CA . THR A 1 256 ? 10.041 13.474 -17.993 1.00 92.06 256 THR A CA 1
ATOM 1868 C C . THR A 1 256 ? 9.004 12.389 -17.756 1.00 92.06 256 THR A C 1
ATOM 1870 O O . THR A 1 256 ? 8.661 11.631 -18.661 1.00 92.06 256 THR A O 1
ATOM 1873 N N . LEU A 1 257 ? 8.489 12.363 -16.531 1.00 95.75 257 LEU A N 1
ATOM 1874 C CA . LEU A 1 257 ? 7.302 11.622 -16.123 1.00 95.75 257 LEU A CA 1
ATOM 1875 C C . LEU A 1 257 ? 6.471 12.567 -15.256 1.00 95.75 257 LEU A C 1
ATOM 1877 O O . LEU A 1 257 ? 7.008 13.103 -14.284 1.00 95.75 257 LEU A O 1
ATOM 1881 N N . SER A 1 258 ? 5.208 12.769 -15.614 1.00 97.00 258 SER A N 1
ATOM 1882 C CA . SER A 1 258 ? 4.226 13.531 -14.841 1.00 97.00 258 SER A CA 1
ATOM 1883 C C . SER A 1 258 ? 3.008 12.679 -14.507 1.00 97.00 258 SER A C 1
ATOM 1885 O O . SER A 1 258 ? 2.688 11.739 -15.231 1.00 97.00 258 SER A O 1
ATOM 1887 N N . PHE A 1 259 ? 2.309 13.045 -13.437 1.00 97.75 259 PHE A N 1
ATOM 1888 C CA . PHE A 1 259 ? 1.126 12.337 -12.955 1.00 97.75 259 PHE A CA 1
ATOM 1889 C C . PHE A 1 259 ? -0.139 13.160 -13.194 1.00 97.75 259 PHE A C 1
ATOM 1891 O O . PHE A 1 259 ? -0.118 14.391 -13.110 1.00 97.75 259 PHE A O 1
ATOM 1898 N N . GLY A 1 260 ? -1.239 12.470 -13.491 1.00 97.38 260 GLY A N 1
ATOM 1899 C CA . GLY A 1 260 ? -2.538 13.079 -13.744 1.00 97.38 260 GLY A CA 1
ATOM 1900 C C . GLY A 1 260 ? -3.140 13.790 -12.527 1.00 97.38 260 GLY A C 1
ATOM 1901 O O . GLY A 1 260 ? -2.685 13.673 -11.387 1.00 97.38 260 GLY A O 1
ATOM 1902 N N . VAL A 1 261 ? -4.224 14.527 -12.767 1.00 95.44 261 VAL A N 1
ATOM 1903 C CA . VAL A 1 261 ? -4.903 15.326 -11.736 1.00 95.44 261 VAL A CA 1
ATOM 1904 C C . VAL A 1 261 ? -5.387 14.453 -10.570 1.00 95.44 261 VAL A C 1
ATOM 1906 O O . VAL A 1 261 ? -5.949 13.368 -10.750 1.00 95.44 261 VAL A O 1
ATOM 1909 N N . GLY A 1 262 ? -5.186 14.959 -9.350 1.00 95.81 262 GLY A N 1
ATOM 1910 C CA . GLY A 1 262 ? -5.578 14.288 -8.109 1.00 95.81 262 GLY A CA 1
ATOM 1911 C C . GLY A 1 262 ? -4.619 13.183 -7.660 1.00 95.81 262 GLY A C 1
ATOM 1912 O O . GLY A 1 262 ? -4.847 12.592 -6.607 1.00 95.81 262 GLY A O 1
ATOM 1913 N N . GLN A 1 263 ? -3.552 12.914 -8.416 1.00 98.25 263 GLN A N 1
ATOM 1914 C CA . GLN A 1 263 ? -2.464 12.050 -7.974 1.00 98.25 263 GLN A CA 1
ATOM 1915 C C . GLN A 1 263 ? -1.392 12.855 -7.242 1.00 98.25 263 GLN A C 1
ATOM 1917 O O . GLN A 1 263 ? -1.081 13.990 -7.595 1.00 98.25 263 GLN A O 1
ATOM 1922 N N . THR A 1 264 ? -0.804 12.243 -6.221 1.00 98.44 264 THR A N 1
ATOM 1923 C CA . THR A 1 264 ? 0.369 12.755 -5.510 1.00 98.44 264 THR A CA 1
ATOM 1924 C C . THR A 1 264 ? 1.575 11.911 -5.889 1.00 98.44 264 THR A C 1
ATOM 1926 O O . THR A 1 264 ? 1.575 10.710 -5.621 1.00 98.44 264 THR A O 1
ATOM 1929 N N . GLU A 1 265 ? 2.593 12.526 -6.491 1.00 98.50 265 GLU A N 1
ATOM 1930 C CA . GLU A 1 265 ? 3.889 11.883 -6.732 1.00 98.50 265 GLU A CA 1
ATOM 1931 C C . GLU A 1 265 ? 4.525 11.457 -5.400 1.00 98.50 265 GLU A C 1
ATOM 1933 O O . GLU A 1 265 ? 4.584 12.241 -4.450 1.00 98.50 265 GLU A O 1
ATOM 1938 N N . ARG A 1 266 ? 5.014 10.215 -5.331 1.00 98.44 266 ARG A N 1
ATOM 1939 C CA . ARG A 1 266 ? 5.760 9.684 -4.177 1.00 98.44 266 ARG A CA 1
ATOM 1940 C C . ARG A 1 266 ? 7.240 9.542 -4.460 1.00 98.44 266 ARG A C 1
ATOM 1942 O O . ARG A 1 266 ? 8.050 9.721 -3.551 1.00 98.44 266 ARG A O 1
ATOM 1949 N N . TRP A 1 267 ? 7.588 9.229 -5.701 1.00 98.38 267 TRP A N 1
ATOM 1950 C CA . TRP A 1 267 ? 8.959 9.160 -6.178 1.00 98.38 267 TRP A CA 1
ATOM 1951 C C . TRP A 1 267 ? 8.982 9.151 -7.707 1.00 98.38 267 TRP A C 1
ATOM 1953 O O . TRP A 1 267 ? 8.036 8.701 -8.351 1.00 98.38 267 TRP A O 1
ATOM 1963 N N . ASN A 1 268 ? 10.085 9.622 -8.291 1.00 97.38 268 ASN A N 1
ATOM 1964 C CA . ASN A 1 268 ? 10.218 9.740 -9.739 1.00 97.38 268 ASN A CA 1
ATOM 1965 C C . ASN A 1 268 ? 11.693 9.652 -10.155 1.00 97.38 268 ASN A C 1
ATOM 1967 O O . ASN A 1 268 ? 12.472 10.593 -9.988 1.00 97.38 268 ASN A O 1
ATOM 1971 N N . GLN A 1 269 ? 12.100 8.486 -10.649 1.00 96.56 269 GLN A N 1
ATOM 1972 C CA . GLN A 1 269 ? 13.501 8.105 -10.826 1.00 96.56 269 GLN A CA 1
ATOM 1973 C C . GLN A 1 269 ? 13.831 7.885 -12.298 1.00 96.56 269 GLN A C 1
ATOM 1975 O O . GLN A 1 269 ? 13.048 7.317 -13.053 1.00 96.56 269 GLN A O 1
ATOM 1980 N N . ASN A 1 270 ? 15.005 8.360 -12.712 1.00 94.31 270 ASN A N 1
ATOM 1981 C CA . ASN A 1 270 ? 15.560 8.130 -14.044 1.00 94.31 270 ASN A CA 1
ATOM 1982 C C . ASN A 1 270 ? 16.868 7.353 -13.894 1.00 94.31 270 ASN A C 1
ATOM 1984 O O . ASN A 1 270 ? 17.758 7.809 -13.176 1.00 94.31 270 ASN A O 1
ATOM 1988 N N . SER A 1 271 ? 16.992 6.201 -14.544 1.00 91.88 271 SER A N 1
ATOM 1989 C CA . SER A 1 271 ? 18.293 5.551 -14.717 1.00 91.88 271 SER A CA 1
ATOM 1990 C C . SER A 1 271 ? 18.962 6.040 -16.005 1.00 91.88 271 SER A C 1
ATOM 1992 O O . SER A 1 271 ? 18.300 6.502 -16.929 1.00 91.88 271 SER A O 1
ATOM 1994 N N . ALA A 1 272 ? 20.291 5.965 -16.066 1.00 84.94 272 ALA A N 1
ATOM 1995 C CA . ALA A 1 272 ? 21.064 6.344 -17.246 1.00 84.94 272 ALA A CA 1
ATOM 1996 C C . ALA A 1 272 ? 21.849 5.140 -17.792 1.00 84.94 272 ALA A C 1
ATOM 1998 O O . ALA A 1 272 ? 22.097 4.167 -17.084 1.00 84.94 272 ALA A O 1
ATOM 1999 N N . GLY A 1 273 ? 22.266 5.205 -19.058 1.00 80.38 273 GLY A N 1
ATOM 2000 C CA . GLY A 1 273 ? 23.149 4.204 -19.664 1.00 80.38 273 GLY A CA 1
ATOM 2001 C C . GLY A 1 273 ? 22.420 2.986 -20.243 1.00 80.38 273 GLY A C 1
ATOM 2002 O O . GLY A 1 273 ? 21.269 3.060 -20.667 1.00 80.38 273 GLY A O 1
ATOM 2003 N N . THR A 1 274 ? 23.111 1.848 -20.336 1.00 79.88 274 THR A N 1
ATOM 2004 C CA . THR A 1 274 ? 22.547 0.634 -20.947 1.00 79.88 274 THR A CA 1
ATOM 2005 C C . THR A 1 274 ? 21.399 0.081 -20.108 1.00 79.88 274 THR A C 1
ATOM 2007 O O . THR A 1 274 ? 21.541 -0.101 -18.899 1.00 79.88 274 THR A O 1
ATOM 2010 N N . GLY A 1 275 ? 20.274 -0.222 -20.759 1.00 82.38 275 GLY A N 1
ATOM 2011 C CA . GLY A 1 275 ? 19.084 -0.749 -20.089 1.00 82.38 275 GLY A CA 1
ATOM 2012 C C . GLY A 1 275 ? 18.327 0.295 -19.262 1.00 82.38 275 GLY A C 1
ATOM 2013 O O . GLY A 1 275 ? 17.612 -0.073 -18.332 1.00 82.38 275 GLY A O 1
ATOM 2014 N N . GLN A 1 276 ? 18.519 1.579 -19.572 1.00 89.31 276 GLN A N 1
ATOM 2015 C CA . GLN A 1 276 ? 17.879 2.711 -18.909 1.00 89.31 276 GLN A CA 1
ATOM 2016 C C . GLN A 1 276 ? 16.341 2.666 -18.955 1.00 89.31 276 GLN A C 1
ATOM 2018 O O . GLN A 1 276 ? 15.719 2.144 -19.884 1.00 89.31 276 GLN A O 1
ATOM 2023 N N . ASN A 1 277 ? 15.729 3.256 -17.938 1.00 92.06 277 ASN A N 1
ATOM 2024 C CA . ASN A 1 277 ? 14.295 3.392 -17.741 1.00 92.06 277 ASN A CA 1
ATOM 2025 C C . ASN A 1 277 ? 13.975 4.646 -16.914 1.00 92.06 277 ASN A C 1
ATOM 2027 O O . ASN A 1 277 ? 14.775 5.118 -16.102 1.00 92.06 277 ASN A O 1
ATOM 2031 N N . ARG A 1 278 ? 12.759 5.150 -17.109 1.00 94.81 278 ARG A N 1
ATOM 2032 C CA . ARG A 1 278 ? 12.134 6.160 -16.257 1.00 94.81 278 ARG A CA 1
ATOM 2033 C C . ARG A 1 278 ? 10.954 5.494 -15.573 1.00 94.81 278 ARG A C 1
ATOM 2035 O O . ARG A 1 278 ? 10.127 4.898 -16.259 1.00 94.81 278 ARG A O 1
ATOM 2042 N N . SER A 1 279 ? 10.864 5.617 -14.256 1.00 96.31 279 SER A N 1
ATOM 2043 C CA . SER A 1 279 ? 9.705 5.117 -13.518 1.00 96.31 279 SER A CA 1
ATOM 2044 C C . SER A 1 279 ? 9.366 6.039 -12.366 1.00 96.31 279 SER A C 1
ATOM 2046 O O . SER A 1 279 ? 10.228 6.750 -11.843 1.00 96.31 279 SER A O 1
ATOM 2048 N N . GLY A 1 280 ? 8.116 6.000 -11.943 1.00 97.44 280 GLY A N 1
ATOM 2049 C CA . GLY A 1 280 ? 7.664 6.758 -10.794 1.00 97.44 280 GLY A CA 1
ATOM 2050 C C . GLY A 1 280 ? 6.424 6.144 -10.185 1.00 97.44 280 GLY A C 1
ATOM 2051 O O . GLY A 1 280 ? 5.652 5.475 -10.873 1.00 97.44 280 GLY A O 1
ATOM 2052 N N . GLY A 1 281 ? 6.267 6.383 -8.890 1.00 98.25 281 GLY A N 1
ATOM 2053 C CA . GLY A 1 281 ? 5.116 5.957 -8.115 1.00 98.25 281 GLY A CA 1
ATOM 2054 C C . GLY A 1 281 ? 4.284 7.149 -7.673 1.00 98.25 281 GLY A C 1
ATOM 2055 O O . GLY A 1 281 ? 4.818 8.212 -7.331 1.00 98.25 281 GLY A O 1
ATOM 2056 N N . SER A 1 282 ? 2.971 6.970 -7.660 1.00 98.69 282 SER A N 1
ATOM 2057 C CA . SER A 1 282 ? 2.009 7.960 -7.200 1.00 98.69 282 SER A CA 1
ATOM 2058 C C . SER A 1 282 ? 0.886 7.321 -6.403 1.00 98.69 282 SER A C 1
ATOM 2060 O O . SER A 1 282 ? 0.627 6.123 -6.472 1.00 98.69 282 SER A O 1
ATOM 2062 N N . THR A 1 283 ? 0.183 8.160 -5.646 1.00 98.69 283 THR A N 1
ATOM 2063 C CA . THR A 1 283 ? -1.019 7.749 -4.918 1.00 98.69 283 THR A CA 1
ATOM 2064 C C . THR A 1 283 ? -2.208 8.637 -5.229 1.00 98.69 283 THR A C 1
ATOM 2066 O O . THR A 1 283 ? -2.028 9.833 -5.460 1.00 98.69 283 THR A O 1
ATOM 2069 N N . LYS A 1 284 ? -3.420 8.097 -5.125 1.00 98.12 284 LYS A N 1
ATOM 2070 C CA . LYS A 1 284 ? -4.689 8.825 -5.265 1.00 98.12 284 LYS A CA 1
ATOM 2071 C C . LYS A 1 284 ? -5.703 8.294 -4.259 1.00 98.12 284 LYS A C 1
ATOM 2073 O O . LYS A 1 284 ? -5.655 7.122 -3.903 1.00 98.12 284 LYS A O 1
ATOM 2078 N N . ALA A 1 285 ? -6.619 9.138 -3.791 1.00 97.44 285 ALA A N 1
ATOM 2079 C CA . ALA A 1 285 ? -7.722 8.661 -2.959 1.00 97.44 285 ALA A CA 1
ATOM 2080 C C . ALA A 1 285 ? -8.586 7.657 -3.744 1.00 97.44 285 ALA A C 1
ATOM 2082 O O . ALA A 1 285 ? -8.875 7.877 -4.923 1.00 97.44 285 ALA A O 1
ATOM 2083 N N . ALA A 1 286 ? -8.982 6.565 -3.093 1.00 96.88 286 ALA A N 1
ATOM 2084 C CA . ALA A 1 286 ? -9.873 5.570 -3.674 1.00 96.88 286 ALA A CA 1
ATOM 2085 C C . ALA A 1 286 ? -11.350 5.998 -3.580 1.00 96.88 286 ALA A C 1
ATOM 2087 O O . ALA A 1 286 ? -11.719 6.862 -2.780 1.00 96.88 286 ALA A O 1
ATOM 2088 N N . GLY A 1 287 ? -12.204 5.369 -4.390 1.00 91.88 287 GLY A N 1
ATOM 2089 C CA . GLY A 1 287 ? -13.650 5.587 -4.390 1.00 91.88 287 GLY A CA 1
ATOM 2090 C C . GLY A 1 287 ? -14.274 5.365 -5.767 1.00 91.88 287 GLY A C 1
ATOM 2091 O O . GLY A 1 287 ? -14.178 6.218 -6.646 1.00 91.88 287 GLY A O 1
ATOM 2092 N N . GLY A 1 288 ? -14.953 4.232 -5.953 1.00 95.44 288 GLY A N 1
ATOM 2093 C CA . GLY A 1 288 ? -15.560 3.866 -7.232 1.00 95.44 288 GLY A CA 1
ATOM 2094 C C . GLY A 1 288 ? -14.511 3.439 -8.259 1.00 95.44 288 GLY A C 1
ATOM 2095 O O . GLY A 1 288 ? -13.611 2.660 -7.945 1.00 95.44 288 GLY A O 1
ATOM 2096 N N . ASN A 1 289 ? -14.629 3.928 -9.493 1.00 96.88 289 ASN A N 1
ATOM 2097 C CA . ASN A 1 289 ? -13.660 3.640 -10.550 1.00 96.88 289 ASN A CA 1
ATOM 2098 C C . ASN A 1 289 ? -12.621 4.757 -10.599 1.00 96.88 289 ASN A C 1
ATOM 2100 O O . ASN A 1 289 ? -12.962 5.914 -10.847 1.00 96.88 289 ASN A O 1
ATOM 2104 N N . ILE A 1 290 ? -11.361 4.404 -10.363 1.00 98.00 290 ILE A N 1
ATOM 2105 C CA . ILE A 1 290 ? -10.254 5.353 -10.307 1.00 98.00 290 ILE A CA 1
ATOM 2106 C C . ILE A 1 290 ? -9.287 5.055 -11.439 1.00 98.00 290 ILE A C 1
ATOM 2108 O O . ILE A 1 290 ? -8.739 3.956 -11.524 1.00 98.00 290 ILE A O 1
ATOM 2112 N N . THR A 1 291 ? -9.043 6.061 -12.272 1.00 97.88 291 THR A N 1
ATOM 2113 C CA . THR A 1 291 ? -7.947 6.036 -13.240 1.00 97.88 291 THR A CA 1
ATOM 2114 C C . THR A 1 291 ? -6.711 6.707 -12.648 1.00 97.88 291 THR A C 1
ATOM 2116 O O . THR A 1 291 ? -6.798 7.789 -12.041 1.00 97.88 291 THR A O 1
ATOM 2119 N N . MET A 1 292 ? -5.584 6.016 -12.798 1.00 98.19 292 MET A N 1
ATOM 2120 C CA . MET A 1 292 ? -4.238 6.528 -12.597 1.00 98.19 292 MET A CA 1
ATOM 2121 C C . MET A 1 292 ? -3.654 6.748 -13.987 1.00 98.19 292 MET A C 1
ATOM 2123 O O . MET A 1 292 ? -3.415 5.784 -14.707 1.00 98.19 292 MET A O 1
ATOM 2127 N N . ASP A 1 293 ? -3.519 8.019 -14.346 1.00 96.00 293 ASP A N 1
ATOM 2128 C CA . ASP A 1 293 ? -2.954 8.469 -15.611 1.00 96.00 293 ASP A CA 1
ATOM 2129 C C . ASP A 1 293 ? -1.529 8.984 -15.395 1.00 96.00 293 ASP A C 1
ATOM 2131 O O . ASP A 1 293 ? -1.275 9.791 -14.485 1.00 96.00 293 ASP A O 1
ATOM 2135 N N . GLN A 1 294 ? -0.601 8.558 -16.234 1.00 95.00 294 GLN A N 1
ATOM 2136 C CA . GLN A 1 294 ? 0.784 8.996 -16.224 1.00 95.00 294 GLN A CA 1
ATOM 2137 C C . GLN A 1 294 ? 1.148 9.519 -17.610 1.00 95.00 294 GLN A C 1
ATOM 2139 O O . GLN A 1 294 ? 0.502 9.241 -18.610 1.00 95.00 294 GLN A O 1
ATOM 2144 N N . THR A 1 295 ? 2.166 10.366 -17.698 1.00 95.94 295 THR A N 1
ATOM 2145 C CA . THR A 1 295 ? 2.616 10.861 -19.001 1.00 95.94 295 THR A CA 1
ATOM 2146 C C . THR A 1 295 ? 4.123 10.911 -19.035 1.00 95.94 295 THR A C 1
ATOM 2148 O O . THR A 1 295 ? 4.755 11.659 -18.284 1.00 95.94 295 THR A O 1
ATOM 2151 N N . PHE A 1 296 ? 4.694 10.119 -19.932 1.00 95.06 296 PHE A N 1
ATOM 2152 C CA . PHE A 1 296 ? 6.109 10.163 -20.260 1.00 95.06 296 PHE A CA 1
ATOM 2153 C C . PHE A 1 296 ? 6.355 11.117 -21.432 1.00 95.06 296 PHE A C 1
ATOM 2155 O O . PHE A 1 296 ? 5.518 11.254 -22.322 1.00 95.06 296 PHE A O 1
ATOM 2162 N N . SER A 1 297 ? 7.525 11.762 -21.484 1.00 93.12 297 SER A N 1
ATOM 2163 C CA . SER A 1 297 ? 7.903 12.557 -22.669 1.00 93.12 297 SER A CA 1
ATOM 2164 C C . SER A 1 297 ? 8.157 11.713 -23.919 1.00 93.12 297 SER A C 1
ATOM 2166 O O . SER A 1 297 ? 8.193 12.256 -25.022 1.00 93.12 297 SER A O 1
ATOM 2168 N N . LEU A 1 298 ? 8.350 10.405 -23.750 1.00 88.19 298 LEU A N 1
ATOM 2169 C CA . LEU A 1 298 ? 8.500 9.416 -24.810 1.00 88.19 298 LEU A CA 1
ATOM 2170 C C . LEU A 1 298 ? 7.646 8.201 -24.457 1.00 88.19 298 LEU A C 1
ATOM 2172 O O . LEU A 1 298 ? 7.613 7.796 -23.299 1.00 88.19 298 LEU A O 1
ATOM 2176 N N . ASN A 1 299 ? 6.980 7.603 -25.440 1.00 84.00 299 ASN A N 1
ATOM 2177 C CA . ASN A 1 299 ? 6.218 6.372 -25.256 1.00 84.00 299 ASN A CA 1
ATOM 2178 C C . ASN A 1 299 ? 7.004 5.207 -25.879 1.00 84.00 299 ASN A C 1
ATOM 2180 O O . ASN A 1 299 ? 6.903 4.956 -27.080 1.00 84.00 299 ASN A O 1
ATOM 2184 N N . ASP A 1 300 ? 7.850 4.561 -25.073 1.00 89.69 300 ASP A N 1
ATOM 2185 C CA . ASP A 1 300 ? 8.639 3.399 -25.471 1.00 89.69 300 ASP A CA 1
ATOM 2186 C C . ASP A 1 300 ? 8.412 2.269 -24.464 1.00 89.69 300 ASP A C 1
ATOM 2188 O O . ASP A 1 300 ? 8.917 2.287 -23.340 1.00 89.69 300 ASP A O 1
ATOM 2192 N N . ASN A 1 301 ? 7.594 1.299 -24.877 1.00 90.75 301 ASN A N 1
ATOM 2193 C CA . ASN A 1 301 ? 7.201 0.137 -24.083 1.00 90.75 301 ASN A CA 1
ATOM 2194 C C . ASN A 1 301 ? 6.797 0.486 -22.637 1.00 90.75 301 ASN A C 1
ATOM 2196 O O . ASN A 1 301 ? 7.382 -0.057 -21.690 1.00 90.75 301 ASN A O 1
ATOM 2200 N N . PRO A 1 302 ? 5.835 1.405 -22.439 1.00 93.75 302 PRO A N 1
ATOM 2201 C CA . PRO A 1 302 ? 5.376 1.724 -21.107 1.00 93.75 302 PRO A CA 1
ATOM 2202 C C . PRO A 1 302 ? 4.643 0.536 -20.492 1.00 93.75 302 PRO A C 1
ATOM 2204 O O . PRO A 1 302 ? 4.050 -0.299 -21.179 1.00 93.75 302 PRO A O 1
ATOM 2207 N N . SER A 1 303 ? 4.674 0.479 -19.176 1.00 96.06 303 SER A N 1
ATOM 2208 C CA . SER A 1 303 ? 3.853 -0.428 -18.396 1.00 96.06 303 SER A CA 1
ATOM 2209 C C . SER A 1 303 ? 3.427 0.262 -17.117 1.00 96.06 303 SER A C 1
ATOM 2211 O O . SER A 1 303 ? 4.106 1.173 -16.635 1.00 96.06 303 SER A O 1
ATOM 2213 N N . ALA A 1 304 ? 2.330 -0.204 -16.540 1.00 97.50 304 ALA A N 1
ATOM 2214 C CA . ALA A 1 304 ? 1.859 0.294 -15.265 1.00 97.50 304 ALA A CA 1
ATOM 2215 C C . ALA A 1 304 ? 1.246 -0.817 -14.418 1.00 97.50 304 ALA A C 1
ATOM 2217 O O . ALA A 1 304 ? 0.735 -1.820 -14.920 1.00 97.50 304 ALA A O 1
ATOM 2218 N N . ALA A 1 305 ? 1.322 -0.639 -13.106 1.00 98.38 305 ALA A N 1
ATOM 2219 C CA . ALA A 1 305 ? 0.697 -1.504 -12.121 1.00 98.38 305 ALA A CA 1
ATOM 2220 C C . ALA A 1 305 ? 0.100 -0.646 -11.009 1.00 98.38 305 ALA A C 1
ATOM 2222 O O . ALA A 1 305 ? 0.672 0.374 -10.631 1.00 98.38 305 ALA A O 1
ATOM 2223 N N . GLY A 1 306 ? -1.042 -1.064 -10.476 1.00 98.44 306 GLY A N 1
ATOM 2224 C CA . GLY A 1 306 ? -1.724 -0.364 -9.398 1.00 98.44 306 GLY A CA 1
ATOM 2225 C C . GLY A 1 306 ? -2.402 -1.319 -8.445 1.00 98.44 306 GLY A C 1
ATOM 2226 O O . GLY A 1 306 ? -2.860 -2.397 -8.830 1.00 98.44 306 GLY A O 1
ATOM 2227 N N . ALA A 1 307 ? -2.472 -0.895 -7.194 1.00 98.69 307 ALA A N 1
ATOM 2228 C CA . ALA A 1 307 ? -3.129 -1.619 -6.129 1.00 98.69 307 ALA A CA 1
ATOM 2229 C C . ALA A 1 307 ? -3.864 -0.647 -5.208 1.00 98.69 307 ALA A C 1
ATOM 2231 O O . ALA A 1 307 ? -3.383 0.441 -4.889 1.00 98.69 307 ALA A O 1
ATOM 2232 N N . GLU A 1 308 ? -5.035 -1.061 -4.758 1.00 98.75 308 GLU A N 1
ATOM 2233 C CA . GLU A 1 308 ? -5.735 -0.431 -3.657 1.00 98.75 308 GLU A CA 1
ATOM 2234 C C . GLU A 1 308 ? -5.125 -0.890 -2.330 1.00 98.75 308 GLU A C 1
ATOM 2236 O O . GLU A 1 308 ? -5.042 -2.083 -2.048 1.00 98.75 308 GLU A O 1
ATOM 2241 N N . ILE A 1 309 ? -4.722 0.068 -1.505 1.00 98.62 309 ILE A N 1
ATOM 2242 C CA . ILE A 1 309 ? -4.320 -0.116 -0.118 1.00 98.62 309 ILE A CA 1
ATOM 2243 C C . ILE A 1 309 ? -5.550 0.091 0.754 1.00 98.62 309 ILE A C 1
ATOM 2245 O O . ILE A 1 309 ? -6.143 1.173 0.770 1.00 98.62 309 ILE A O 1
ATOM 2249 N N . LYS A 1 310 ? -5.941 -0.963 1.464 1.00 97.69 310 LYS A N 1
ATOM 2250 C CA . LYS A 1 310 ? -7.121 -0.982 2.318 1.00 97.69 310 LYS A CA 1
ATOM 2251 C C . LYS A 1 310 ? -6.844 -0.311 3.654 1.00 97.69 310 LYS A C 1
ATOM 2253 O O . LYS A 1 310 ? -5.855 -0.620 4.317 1.00 97.69 310 LYS A O 1
ATOM 2258 N N . ALA A 1 311 ? -7.754 0.564 4.063 1.00 95.56 311 ALA A N 1
ATOM 2259 C CA . ALA A 1 311 ? -7.780 1.096 5.412 1.00 95.56 311 ALA A CA 1
ATOM 2260 C C . ALA A 1 311 ? -8.138 -0.015 6.407 1.00 95.56 311 ALA A C 1
ATOM 2262 O O . ALA A 1 311 ? -8.938 -0.907 6.103 1.00 95.56 311 ALA A O 1
ATOM 2263 N N . ALA A 1 312 ? -7.564 0.052 7.606 1.00 92.50 312 ALA A N 1
ATOM 2264 C CA . ALA A 1 312 ? -7.980 -0.787 8.713 1.00 92.50 312 ALA A CA 1
ATOM 2265 C C . ALA A 1 312 ? -9.464 -0.543 9.012 1.00 92.50 312 ALA A C 1
ATOM 2267 O O . ALA A 1 312 ? -9.956 0.588 8.944 1.00 92.50 312 ALA A O 1
ATOM 2268 N N . ALA A 1 313 ? -10.183 -1.609 9.370 1.00 83.56 313 ALA A N 1
ATOM 2269 C CA . ALA A 1 313 ? -11.536 -1.455 9.877 1.00 83.56 313 ALA A CA 1
ATOM 2270 C C . ALA A 1 313 ? -11.506 -0.524 11.095 1.00 83.56 313 ALA A C 1
ATOM 2272 O O . ALA A 1 313 ? -10.645 -0.662 11.966 1.00 83.56 313 ALA A O 1
ATOM 2273 N N . ALA A 1 314 ? -12.443 0.421 11.148 1.00 71.19 314 ALA A N 1
ATOM 2274 C CA . ALA A 1 314 ? -12.566 1.321 12.279 1.00 71.19 314 ALA A CA 1
ATOM 2275 C C . ALA A 1 314 ? -12.700 0.497 13.571 1.00 71.19 314 ALA A C 1
ATOM 2277 O O . ALA A 1 314 ? -13.596 -0.342 13.692 1.00 71.19 314 ALA A O 1
ATOM 2278 N N . VAL A 1 315 ? -11.791 0.718 14.521 1.00 61.47 315 VAL A N 1
ATOM 2279 C CA . VAL A 1 315 ? -11.831 0.066 15.831 1.00 61.47 315 VAL A CA 1
ATOM 2280 C C . VAL A 1 315 ? -12.484 1.031 16.805 1.00 61.47 315 VAL A C 1
ATOM 2282 O O . VAL A 1 315 ? -12.130 2.207 16.856 1.00 61.47 315 VAL A O 1
ATOM 2285 N N . ALA A 1 316 ? -13.465 0.552 17.568 1.00 54.78 316 ALA A N 1
ATOM 2286 C CA . ALA A 1 316 ? -14.061 1.357 18.622 1.00 54.78 316 ALA A CA 1
ATOM 2287 C C . ALA A 1 316 ? -12.998 1.590 19.703 1.00 54.78 316 ALA A C 1
ATOM 2289 O O . ALA A 1 316 ? -12.627 0.661 20.423 1.00 54.78 316 ALA A O 1
ATOM 2290 N N . VAL A 1 317 ? -12.487 2.817 19.797 1.00 51.38 317 VAL A N 1
ATOM 2291 C CA . VAL A 1 317 ? -11.574 3.204 20.871 1.00 51.38 317 VAL A CA 1
ATOM 2292 C C . VAL A 1 317 ? -12.423 3.715 22.035 1.00 51.38 317 VAL A C 1
ATOM 2294 O O . VAL A 1 317 ? -13.247 4.610 21.837 1.00 51.38 317 VAL A O 1
ATOM 2297 N N . PRO A 1 318 ? -12.258 3.181 23.258 1.00 49.62 318 PRO A N 1
ATOM 2298 C CA . PRO A 1 318 ? -12.861 3.778 24.438 1.00 49.62 318 PRO A CA 1
ATOM 2299 C C . PRO A 1 318 ? -12.320 5.192 24.609 1.00 49.62 318 PRO A C 1
ATOM 2301 O O . PRO A 1 318 ? -11.151 5.362 24.961 1.00 49.62 318 PRO A O 1
ATOM 2304 N N . GLN A 1 319 ? -13.135 6.219 24.371 1.00 45.59 319 GLN A N 1
ATOM 2305 C CA . GLN A 1 319 ? -12.707 7.554 24.760 1.00 45.59 319 GLN A CA 1
ATOM 2306 C C . GLN A 1 319 ? -12.858 7.716 26.259 1.00 45.59 319 GLN A C 1
ATOM 2308 O O . GLN A 1 319 ? -13.800 7.232 26.893 1.00 45.59 319 GLN A O 1
ATOM 2313 N N . LYS A 1 320 ? -11.886 8.418 26.834 1.00 49.28 320 LYS A N 1
ATOM 2314 C CA . LYS A 1 320 ? -11.934 8.822 28.229 1.00 49.28 320 LYS A CA 1
ATOM 2315 C C . LYS A 1 320 ? -13.209 9.654 28.433 1.00 49.28 320 LYS A C 1
ATOM 2317 O O . LYS A 1 320 ? -13.376 10.638 27.711 1.00 49.28 320 LYS A O 1
ATOM 2322 N N . PRO A 1 321 ? -14.082 9.312 29.400 1.00 45.72 321 PRO A N 1
ATOM 2323 C CA . PRO A 1 321 ? -15.281 10.092 29.663 1.00 45.72 321 PRO A CA 1
ATOM 2324 C C . PRO A 1 321 ? -14.913 11.563 29.855 1.00 45.72 321 PRO A C 1
ATOM 2326 O O . PRO A 1 321 ? -14.083 11.899 30.709 1.00 45.72 321 PRO A O 1
ATOM 2329 N N . THR A 1 322 ? -15.505 12.438 29.043 1.00 44.84 322 THR A N 1
ATOM 2330 C CA . THR A 1 322 ? -15.400 13.878 29.280 1.00 44.84 322 THR A CA 1
ATOM 2331 C C . THR A 1 322 ? -16.171 14.173 30.565 1.00 44.84 322 THR A C 1
ATOM 2333 O O . THR A 1 322 ? -17.329 13.761 30.667 1.00 44.84 322 THR A O 1
ATOM 2336 N N . PRO A 1 323 ? -15.569 14.839 31.567 1.00 43.03 323 PRO A N 1
ATOM 2337 C CA . PRO A 1 323 ? -16.283 15.196 32.783 1.00 43.03 323 PRO A CA 1
ATOM 2338 C C . PRO A 1 323 ? -17.517 16.024 32.421 1.00 43.03 323 PRO A C 1
ATOM 2340 O O . PRO A 1 323 ? -17.394 17.088 31.813 1.00 43.03 323 PRO A O 1
ATOM 2343 N N . ILE A 1 324 ? -18.703 15.532 32.775 1.00 48.66 324 ILE A N 1
ATOM 2344 C CA . ILE A 1 324 ? -19.941 16.294 32.616 1.00 48.66 324 ILE A CA 1
ATOM 2345 C C . ILE A 1 324 ? -19.826 17.516 33.532 1.00 48.66 324 ILE A C 1
ATOM 2347 O O . ILE A 1 324 ? -19.597 17.382 34.736 1.00 48.66 324 ILE A O 1
ATOM 2351 N N . LEU A 1 325 ? -19.937 18.714 32.954 1.00 41.06 325 LEU A N 1
ATOM 2352 C CA . LEU A 1 325 ? -20.045 19.951 33.719 1.00 41.06 325 LEU A CA 1
ATOM 2353 C C . LEU A 1 325 ? -21.345 19.891 34.524 1.00 41.06 325 LEU A C 1
ATOM 2355 O O . LEU A 1 325 ? -22.436 19.909 33.959 1.00 41.06 325 LEU A O 1
ATOM 2359 N N . GLU A 1 326 ? -21.221 19.777 35.843 1.00 41.94 326 GLU A N 1
ATOM 2360 C CA . GLU A 1 326 ? -22.367 19.827 36.745 1.00 41.94 326 GLU A CA 1
ATOM 2361 C C . GLU A 1 326 ? -23.020 21.215 36.682 1.00 41.94 326 GLU A C 1
ATOM 2363 O O . GLU A 1 326 ? -22.350 22.239 36.845 1.00 41.94 326 GLU A O 1
ATOM 2368 N N . PHE A 1 327 ? -24.332 21.245 36.449 1.00 38.78 327 PHE A N 1
ATOM 2369 C CA . PHE A 1 327 ? -25.146 22.439 36.650 1.00 38.78 327 PHE A CA 1
ATOM 2370 C C . PHE A 1 327 ? -25.366 22.631 38.158 1.00 38.78 327 PHE A C 1
ATOM 2372 O O . PHE A 1 327 ? -25.789 21.696 38.838 1.00 38.78 327 PHE A O 1
ATOM 2379 N N . ASN A 1 328 ? -25.031 23.826 38.657 1.00 45.31 328 ASN A N 1
ATOM 2380 C CA . ASN A 1 328 ? -25.264 24.258 40.043 1.00 45.31 328 ASN A CA 1
ATOM 2381 C C . ASN A 1 328 ? -26.753 24.402 40.369 1.00 45.31 328 ASN A C 1
ATOM 2383 O O . ASN A 1 328 ? -27.502 24.858 39.474 1.00 45.31 328 ASN A O 1
#

Foldseek 3Di:
DDDDDDDDFWDDDDDDPDDDPDLAPDKDWPDKDKDQADDPDPPDDDDDPDPPDDHDPDADPVRIWIWIWIAGPVRDIDITTDHPVLRVCCPDDCSVVSPQDSVNVSLQVVLLDLPQVQKDWDAKDKDKPLWFDQKDKDKDAAAPQQFKKKKWKFAAAWPFKDWVNHTWAWPDWDNHRRITGMTMDGPDDHTMTMIMTGGPTRAMMIMMMITIGQFASPCFWDFKWKDWLFQKTKTAPWAASWKKKKKKKAWDDQPDKDWDPQKDWRDWDWHDDYNTMTMTMIMHGIDGMDMTHMDTNDRHGMMMMMTIGHGHDRDRDNRGDDPDDDDD

Secondary structure (DSSP, 8-state):
--------------PPTTS-----S--EEEEEEEEE-----TT----PPPTTSPPPS---TTSEEEEEEEE-TT--EEEEEE-HHHHHHHTSTTGGGGSPPHHHHHHHHHHS-------EEEEEEEEEEEEE-SEEEEEEEE-TT--EEEEEEEESSEEEEEETTEEPEEEEE--SSSEEEEEEEESPPSEEEEEEEEESS-SEEEEEEEEEESB-SSS-EEEEEEEES-S-EEEEEEPTT-EEEEEEEEES--S-EEE-TT-EEEEEEE--STT-EEEEEEEEE-SEEEEE-EEESS-SS-EEEEEEEPBPPPP---PPPPPP----